Protein AF-A0A956MMJ6-F1 (afdb_monomer)

Foldseek 3Di:
DPPDPDDDDQADVVQLVCCCPVVVDDSVVSCVVSPPSDDDPPDDDPDDDDDDPVPDAWWKAWAAWLPNIDHLVPPDDDFAFAQEQEADALQQQALVSLVLLLLLLVLCVVVVFAFDPSYAYEHEHQDPVSVVSCVVVCSVVSCVVRVYHYDYHDRDLQQLDHPRADDDQDHEYEYCDRDRRQCRRYNYIYMYTGSQQSSLCRRQSGRDHDDPPDDRHHDDDDDPDDD

Structure (mmCIF, N/CA/C/O backbone):
data_AF-A0A956MMJ6-F1
#
_entry.id   AF-A0A956MMJ6-F1
#
loop_
_atom_site.group_PDB
_atom_site.id
_atom_site.type_symbol
_atom_site.label_atom_id
_atom_site.label_alt_id
_atom_site.label_comp_id
_atom_site.label_asym_id
_atom_site.label_entity_id
_atom_site.label_seq_id
_atom_site.pdbx_PDB_ins_code
_atom_site.Cartn_x
_atom_site.Cartn_y
_atom_site.Cartn_z
_atom_site.occupancy
_atom_site.B_iso_or_equiv
_atom_site.auth_seq_id
_atom_site.auth_comp_id
_atom_site.auth_asym_id
_atom_site.auth_atom_id
_atom_site.pdbx_PDB_model_num
ATOM 1 N N . GLU A 1 1 ? 13.485 -0.633 2.509 1.00 83.00 1 GLU A N 1
ATOM 2 C CA . GLU A 1 1 ? 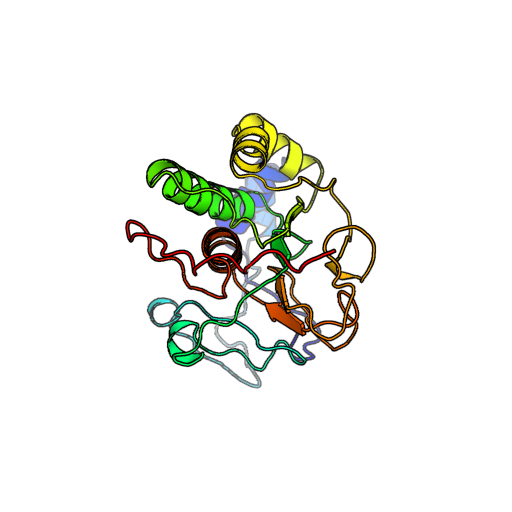13.948 0.083 3.724 1.00 83.00 1 GLU A CA 1
ATOM 3 C C . GLU A 1 1 ? 15.092 -0.641 4.450 1.00 83.00 1 GLU A C 1
ATOM 5 O O . GLU A 1 1 ? 15.234 -0.513 5.653 1.00 83.00 1 GLU A O 1
ATOM 10 N N . VAL A 1 2 ? 15.964 -1.363 3.735 1.00 85.88 2 VAL A N 1
ATOM 11 C CA . VAL A 1 2 ? 17.048 -2.171 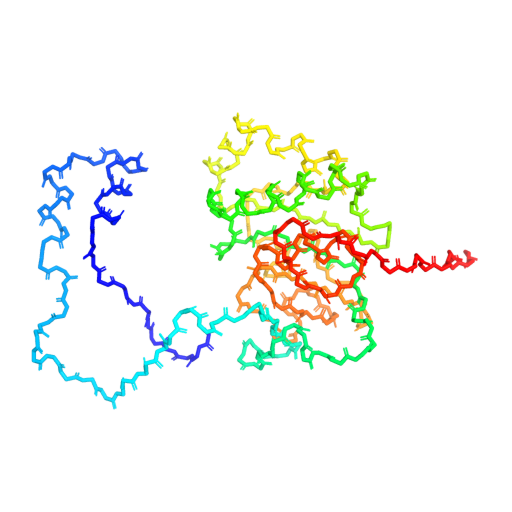4.343 1.00 85.88 2 VAL A CA 1
ATOM 12 C C . VAL A 1 2 ? 18.415 -1.468 4.316 1.00 85.88 2 VAL A C 1
ATOM 14 O O . VAL A 1 2 ? 19.454 -2.114 4.351 1.00 85.88 2 VAL A O 1
ATOM 17 N N . GLY A 1 3 ? 18.428 -0.139 4.163 1.00 88.75 3 GLY A N 1
ATOM 18 C CA . GLY A 1 3 ? 19.663 0.649 4.038 1.00 88.75 3 GLY A CA 1
ATOM 19 C C . GLY A 1 3 ? 20.410 0.497 2.704 1.00 88.75 3 GLY A C 1
ATOM 20 O O . GLY A 1 3 ? 21.538 0.968 2.585 1.00 88.75 3 GLY A O 1
ATOM 21 N N . ALA A 1 4 ? 19.805 -0.145 1.698 1.00 92.38 4 ALA A N 1
ATOM 22 C CA . ALA A 1 4 ? 20.387 -0.260 0.362 1.00 92.38 4 ALA A CA 1
ATOM 23 C C . ALA A 1 4 ? 20.526 1.113 -0.320 1.00 92.38 4 ALA A C 1
ATOM 25 O O . ALA A 1 4 ? 19.667 1.980 -0.154 1.00 92.38 4 ALA A O 1
ATOM 26 N N . PHE A 1 5 ? 21.576 1.281 -1.130 1.00 95.75 5 PHE A N 1
ATOM 27 C CA . PHE A 1 5 ? 21.799 2.507 -1.903 1.00 95.75 5 PHE A CA 1
ATOM 28 C C . PHE A 1 5 ? 20.689 2.746 -2.938 1.00 95.75 5 PHE A C 1
ATOM 30 O O . PHE A 1 5 ? 20.180 3.855 -3.066 1.00 95.75 5 PHE A O 1
ATOM 37 N N . THR A 1 6 ? 20.295 1.695 -3.661 1.00 96.69 6 THR A N 1
ATOM 38 C CA . THR A 1 6 ? 19.170 1.698 -4.602 1.00 96.69 6 THR A CA 1
ATOM 39 C C . THR A 1 6 ? 18.677 0.267 -4.839 1.00 96.69 6 THR A C 1
ATOM 41 O O . THR A 1 6 ? 19.370 -0.691 -4.494 1.00 96.69 6 THR A O 1
ATOM 44 N N . GLY A 1 7 ? 17.488 0.128 -5.424 1.00 94.69 7 GLY A N 1
ATOM 45 C CA . GLY A 1 7 ? 16.970 -1.128 -5.963 1.00 94.69 7 GLY A CA 1
ATOM 46 C C . GLY A 1 7 ? 16.791 -1.005 -7.473 1.00 94.69 7 GLY A C 1
ATOM 47 O O . GLY A 1 7 ? 16.324 0.027 -7.953 1.00 94.69 7 GLY A O 1
ATOM 48 N N . LEU A 1 8 ? 17.168 -2.044 -8.213 1.00 95.50 8 LEU A N 1
ATOM 49 C CA . LEU A 1 8 ? 17.030 -2.115 -9.666 1.00 95.50 8 LEU A CA 1
ATOM 50 C C . LEU A 1 8 ? 16.325 -3.418 -10.034 1.00 95.50 8 LEU A C 1
ATOM 52 O O . LEU A 1 8 ? 16.537 -4.444 -9.390 1.00 95.50 8 LEU A O 1
ATOM 56 N N . VAL A 1 9 ? 15.504 -3.361 -11.076 1.00 96.25 9 VAL A N 1
ATOM 57 C CA . VAL A 1 9 ? 14.861 -4.522 -11.693 1.00 96.25 9 VAL A CA 1
ATOM 58 C C . VAL A 1 9 ? 15.292 -4.530 -13.153 1.00 96.25 9 VAL A C 1
ATOM 60 O O . VAL A 1 9 ? 15.301 -3.475 -13.789 1.00 96.25 9 VAL A O 1
ATOM 63 N N . ALA A 1 10 ? 15.708 -5.692 -13.656 1.00 96.88 10 ALA A N 1
ATOM 64 C CA . ALA A 1 10 ? 16.110 -5.840 -15.049 1.00 96.88 10 ALA A CA 1
ATOM 65 C C . ALA A 1 10 ? 14.933 -5.516 -15.978 1.00 96.88 10 ALA A C 1
ATOM 67 O O . ALA A 1 10 ? 13.794 -5.879 -15.681 1.00 96.88 10 ALA A O 1
ATOM 68 N N . ALA A 1 11 ? 15.208 -4.836 -17.092 1.00 96.94 11 ALA A N 1
ATOM 69 C CA . ALA A 1 11 ? 14.154 -4.490 -18.035 1.00 96.94 11 ALA A CA 1
ATOM 70 C C . ALA A 1 11 ? 13.643 -5.739 -18.765 1.00 96.94 11 ALA A C 1
ATOM 72 O O . ALA A 1 11 ? 14.408 -6.648 -19.099 1.00 96.94 11 ALA A O 1
ATOM 73 N N . ASP A 1 12 ? 12.349 -5.747 -19.047 1.00 96.12 12 ASP A N 1
ATOM 74 C CA . ASP A 1 12 ? 11.623 -6.824 -19.713 1.00 96.12 12 ASP A CA 1
ATOM 75 C C . ASP A 1 12 ? 10.510 -6.257 -20.616 1.00 96.12 12 ASP A C 1
ATOM 77 O O . ASP A 1 12 ? 10.384 -5.041 -20.792 1.00 96.12 12 ASP A O 1
ATOM 81 N N . GLU A 1 13 ? 9.670 -7.122 -21.192 1.00 96.62 13 GLU A N 1
ATOM 82 C CA . GLU A 1 13 ? 8.565 -6.662 -22.046 1.00 96.62 13 GLU A CA 1
ATOM 83 C C . GLU A 1 13 ? 7.543 -5.820 -21.262 1.00 96.62 13 GLU A C 1
ATOM 85 O O . GLU A 1 13 ? 6.979 -4.886 -21.822 1.00 96.62 13 GLU A O 1
ATOM 90 N N . ARG A 1 14 ? 7.353 -6.049 -19.952 1.00 96.19 14 ARG A N 1
ATOM 91 C CA . ARG A 1 14 ? 6.480 -5.192 -19.124 1.00 96.19 14 ARG A CA 1
ATOM 92 C C . ARG A 1 14 ? 7.016 -3.773 -19.024 1.00 96.19 14 ARG A C 1
ATOM 94 O O . ARG A 1 14 ? 6.248 -2.813 -19.061 1.00 96.19 14 ARG A O 1
ATOM 101 N N . THR A 1 15 ? 8.335 -3.631 -18.950 1.00 97.12 15 THR A N 1
ATOM 102 C CA . THR A 1 15 ? 9.002 -2.328 -19.001 1.00 97.12 15 THR A CA 1
ATOM 103 C C . THR A 1 15 ? 8.722 -1.621 -20.331 1.00 97.12 15 THR A C 1
ATOM 105 O O . THR A 1 15 ? 8.381 -0.437 -20.340 1.00 97.12 15 THR A O 1
ATOM 108 N N . VAL A 1 16 ? 8.800 -2.343 -21.454 1.00 97.81 16 VAL A N 1
ATOM 109 C CA . VAL A 1 16 ? 8.468 -1.818 -22.792 1.00 97.81 16 VAL A CA 1
ATOM 110 C C . VAL A 1 16 ? 6.995 -1.410 -22.873 1.00 97.81 16 VAL A C 1
ATOM 112 O O . VAL A 1 16 ? 6.699 -0.283 -23.270 1.00 97.81 16 VAL A O 1
ATOM 115 N N . GLU A 1 17 ? 6.075 -2.281 -22.451 1.00 97.62 17 GLU A N 1
ATOM 116 C CA . GLU A 1 17 ? 4.632 -2.017 -22.419 1.00 97.62 17 GLU A CA 1
ATOM 117 C C . GLU A 1 17 ? 4.310 -0.752 -21.618 1.00 97.62 17 GLU A C 1
ATOM 119 O O . GLU A 1 17 ? 3.540 0.089 -22.081 1.00 97.62 17 GLU A O 1
ATOM 124 N N . PHE A 1 18 ? 4.932 -0.577 -20.448 1.00 96.50 18 PHE A N 1
ATOM 125 C CA . PHE A 1 18 ? 4.773 0.627 -19.638 1.00 96.50 18 PHE A CA 1
ATOM 126 C C . PHE A 1 18 ? 5.252 1.878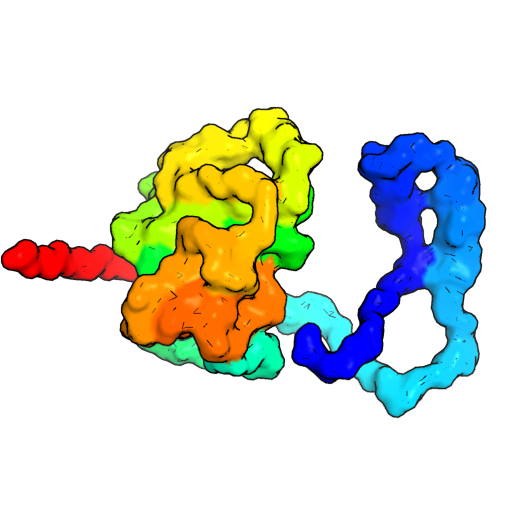 -20.388 1.00 96.50 18 PHE A C 1
ATOM 128 O O . PHE A 1 18 ? 4.528 2.868 -20.477 1.00 96.50 18 PHE A O 1
ATOM 135 N N . LEU A 1 19 ? 6.450 1.853 -20.980 1.00 97.56 19 LEU A N 1
ATOM 136 C CA . LEU A 1 19 ? 6.975 3.002 -21.728 1.00 97.56 19 LEU A CA 1
ATOM 137 C C . LEU A 1 19 ? 6.081 3.381 -22.919 1.00 97.56 19 LEU A C 1
ATOM 139 O O . LEU A 1 19 ? 5.891 4.567 -23.195 1.00 97.56 19 LEU A O 1
ATOM 143 N N . VAL A 1 20 ? 5.501 2.402 -23.607 1.00 98.06 20 VAL A N 1
ATOM 144 C CA . VAL A 1 20 ? 4.598 2.653 -24.736 1.00 98.06 20 VAL A CA 1
ATOM 145 C C . VAL A 1 20 ? 3.252 3.187 -24.251 1.00 98.06 20 VAL A C 1
ATOM 147 O O . VAL A 1 20 ? 2.840 4.277 -24.647 1.00 98.06 20 VAL A O 1
ATOM 150 N N . ASN A 1 21 ? 2.581 2.452 -23.367 1.00 95.88 21 ASN A N 1
ATOM 151 C CA . ASN A 1 21 ? 1.190 2.722 -23.001 1.00 95.88 21 ASN A CA 1
ATOM 152 C C . ASN A 1 21 ? 1.052 3.920 -22.056 1.00 95.88 21 ASN A C 1
ATOM 154 O O . ASN A 1 21 ? 0.116 4.705 -22.182 1.00 95.88 21 ASN A O 1
ATOM 158 N N . GLU A 1 22 ? 1.996 4.076 -21.129 1.00 93.81 22 GLU A N 1
ATOM 159 C CA . GLU A 1 22 ? 1.914 5.059 -20.044 1.00 93.81 22 GLU A CA 1
ATOM 160 C C . GLU A 1 22 ? 2.758 6.303 -20.337 1.00 93.81 22 GLU A C 1
ATOM 162 O O . GLU A 1 22 ? 2.469 7.394 -19.843 1.00 93.81 22 GLU A O 1
ATOM 167 N N . ARG A 1 23 ? 3.817 6.167 -21.149 1.00 94.38 23 ARG A N 1
ATOM 168 C CA . ARG A 1 23 ? 4.713 7.283 -21.511 1.00 94.38 23 ARG A CA 1
ATOM 169 C C . ARG A 1 23 ? 4.612 7.707 -22.975 1.00 94.38 23 ARG A C 1
ATOM 171 O O . ARG A 1 23 ? 5.253 8.691 -23.342 1.00 94.38 23 ARG A O 1
ATOM 178 N N . GLY A 1 24 ? 3.812 7.017 -23.792 1.00 96.50 24 GLY A N 1
ATOM 179 C CA . GLY A 1 24 ? 3.606 7.343 -25.206 1.00 96.50 24 GLY A CA 1
ATOM 180 C C . GLY A 1 24 ? 4.853 7.148 -26.069 1.00 96.50 24 GLY A C 1
ATOM 181 O O . GLY A 1 24 ? 5.000 7.814 -27.094 1.00 96.50 24 GLY A O 1
ATOM 182 N N . MET A 1 25 ? 5.791 6.302 -25.635 1.00 97.94 25 MET A N 1
ATOM 183 C CA . MET A 1 25 ? 7.010 6.025 -26.386 1.00 97.94 25 MET A CA 1
ATOM 184 C C . MET A 1 25 ? 6.696 5.159 -27.611 1.00 97.94 25 MET A C 1
ATOM 186 O O . MET A 1 25 ? 5.855 4.267 -27.558 1.00 97.94 25 MET A O 1
ATOM 190 N N . ASP A 1 26 ? 7.400 5.402 -28.715 1.00 98.19 26 ASP A N 1
ATOM 191 C CA . ASP A 1 26 ? 7.384 4.492 -29.860 1.00 98.19 26 ASP A CA 1
ATOM 192 C C . ASP A 1 26 ? 7.891 3.098 -29.451 1.00 98.19 26 ASP A C 1
ATOM 194 O O . ASP A 1 26 ? 8.876 2.983 -28.716 1.00 98.19 26 ASP A O 1
ATOM 198 N N . ALA A 1 27 ? 7.222 2.046 -29.924 1.00 97.50 27 ALA A N 1
ATOM 199 C CA . ALA A 1 27 ? 7.475 0.682 -29.469 1.00 97.50 27 ALA A CA 1
ATOM 200 C C . ALA A 1 27 ? 8.885 0.189 -29.817 1.00 97.50 27 ALA A C 1
ATOM 202 O O . ALA A 1 27 ? 9.537 -0.441 -28.983 1.00 97.50 27 ALA A O 1
ATOM 203 N N . ASP A 1 28 ? 9.388 0.510 -31.009 1.00 97.88 28 ASP A N 1
ATOM 204 C CA . ASP A 1 28 ? 10.725 0.083 -31.426 1.00 97.88 28 ASP A CA 1
ATOM 205 C C . ASP A 1 28 ? 11.803 0.827 -30.634 1.00 97.88 28 ASP A C 1
ATOM 207 O O . ASP A 1 28 ? 12.786 0.223 -30.201 1.00 97.88 28 ASP A O 1
ATOM 211 N N . LYS A 1 29 ? 11.584 2.116 -30.341 1.00 97.88 29 LYS A N 1
ATOM 212 C CA . LYS A 1 29 ? 12.459 2.879 -29.435 1.00 97.88 29 LYS A CA 1
ATOM 213 C C . LYS A 1 29 ? 12.449 2.336 -28.008 1.00 97.88 29 LYS A C 1
ATOM 215 O O . LYS A 1 29 ? 13.513 2.237 -27.404 1.00 97.88 29 LYS A O 1
ATOM 220 N N . ALA A 1 30 ? 11.282 1.984 -27.472 1.00 97.88 30 ALA A N 1
ATOM 221 C CA . ALA A 1 30 ? 11.164 1.421 -26.129 1.00 97.88 30 ALA A CA 1
ATOM 222 C C . ALA A 1 30 ? 11.901 0.076 -26.017 1.00 97.88 30 ALA A C 1
ATOM 224 O O . ALA A 1 30 ? 12.664 -0.127 -25.072 1.00 97.88 30 ALA A O 1
ATOM 225 N N . ARG A 1 31 ? 11.755 -0.805 -27.017 1.00 97.69 31 ARG A N 1
ATOM 226 C CA . ARG A 1 31 ? 12.501 -2.074 -27.081 1.00 97.69 31 ARG A CA 1
ATOM 227 C C . ARG A 1 31 ? 13.999 -1.861 -27.210 1.00 97.69 31 ARG A C 1
ATOM 229 O O . ARG A 1 31 ? 14.760 -2.511 -26.503 1.00 97.69 31 ARG A O 1
ATOM 236 N N . ALA A 1 32 ? 14.424 -0.941 -28.074 1.00 97.50 32 ALA A N 1
ATOM 237 C CA . ALA A 1 32 ? 15.837 -0.618 -28.230 1.00 97.50 32 ALA A CA 1
ATOM 238 C C . ALA A 1 32 ? 16.451 -0.075 -26.930 1.00 97.50 32 ALA A C 1
ATOM 240 O O . ALA A 1 32 ? 17.598 -0.386 -26.631 1.00 97.50 32 ALA A O 1
ATOM 241 N N . LEU A 1 33 ? 15.691 0.700 -26.147 1.00 96.19 33 LEU A N 1
ATOM 242 C CA . LEU A 1 33 ? 16.130 1.187 -24.840 1.00 96.19 33 LEU A CA 1
ATOM 243 C C . LEU A 1 33 ? 16.246 0.054 -23.811 1.00 96.19 33 LEU A C 1
ATOM 245 O O . LEU A 1 33 ? 17.220 0.018 -23.073 1.00 96.19 33 LEU A O 1
ATOM 249 N N . ALA A 1 34 ? 15.274 -0.859 -23.753 1.00 96.19 34 ALA A N 1
ATOM 250 C CA . ALA A 1 34 ? 15.278 -1.972 -22.800 1.00 96.19 34 ALA A CA 1
ATOM 251 C C . ALA A 1 34 ? 16.293 -3.081 -23.148 1.00 96.19 34 ALA A C 1
ATOM 253 O O . ALA A 1 34 ? 16.687 -3.867 -22.281 1.00 96.19 34 ALA A O 1
ATOM 254 N N . ALA A 1 35 ? 16.709 -3.171 -24.413 1.00 95.44 35 ALA A N 1
ATOM 255 C CA . ALA A 1 35 ? 17.630 -4.196 -24.887 1.00 95.44 35 ALA A CA 1
ATOM 256 C C . ALA A 1 35 ? 18.988 -4.117 -24.170 1.00 95.44 35 ALA A C 1
ATOM 258 O O . ALA A 1 35 ? 19.636 -3.072 -24.145 1.00 95.44 35 ALA A O 1
ATOM 259 N N . GLY A 1 36 ? 19.431 -5.242 -23.603 1.00 93.06 36 GLY A N 1
ATOM 260 C CA . GLY A 1 36 ? 20.706 -5.336 -22.889 1.00 93.06 36 GLY A CA 1
ATOM 261 C C . GLY A 1 36 ? 20.698 -4.727 -21.483 1.00 93.06 36 GLY A C 1
ATOM 262 O O . GLY A 1 36 ? 21.739 -4.705 -20.838 1.00 93.06 36 GLY A O 1
ATOM 263 N N . MET A 1 37 ? 19.554 -4.255 -20.971 1.00 96.00 37 MET A N 1
ATOM 264 C CA . MET A 1 37 ? 19.413 -3.796 -19.580 1.00 96.00 37 MET A CA 1
ATOM 265 C C . MET A 1 37 ? 19.186 -4.966 -18.604 1.00 96.00 37 MET A C 1
ATOM 267 O O . MET A 1 37 ? 18.284 -4.941 -17.761 1.00 96.00 37 MET A O 1
ATOM 271 N N . GLN A 1 38 ? 20.001 -6.010 -18.737 1.00 95.25 38 GLN A N 1
ATOM 272 C CA . GLN A 1 38 ? 20.047 -7.180 -17.865 1.00 95.25 38 GLN A CA 1
ATOM 273 C C . GLN A 1 38 ? 21.469 -7.331 -17.314 1.00 95.25 38 GLN A C 1
ATOM 275 O O . GLN A 1 38 ? 22.421 -6.798 -17.879 1.00 95.25 38 GLN A O 1
ATOM 280 N N . SER A 1 39 ? 21.619 -8.036 -16.195 1.00 95.56 39 SER A N 1
ATOM 281 C CA . SER A 1 39 ? 22.951 -8.418 -15.722 1.00 95.56 39 SER A CA 1
ATOM 282 C C . SER A 1 39 ? 23.595 -9.415 -16.688 1.00 95.56 39 SER A C 1
ATOM 284 O O . SER A 1 39 ? 22.896 -10.260 -17.253 1.00 95.56 39 SER A O 1
ATOM 286 N N . ASP A 1 40 ? 24.917 -9.336 -16.843 1.00 96.62 40 ASP A N 1
ATOM 287 C CA . ASP A 1 40 ? 25.677 -10.341 -17.585 1.00 96.62 40 ASP A CA 1
ATOM 288 C C . ASP A 1 40 ? 25.529 -11.728 -16.921 1.00 96.62 40 ASP A C 1
ATOM 290 O O . ASP A 1 40 ? 25.406 -11.804 -15.692 1.00 96.62 40 ASP A O 1
ATOM 294 N N . PRO A 1 41 ? 25.541 -12.839 -17.685 1.00 95.31 41 PRO A N 1
ATOM 295 C CA . PRO A 1 41 ? 25.366 -14.184 -17.126 1.00 95.31 41 PRO A CA 1
ATOM 296 C C . PRO A 1 41 ? 26.402 -14.590 -16.065 1.00 95.31 41 PRO A C 1
ATOM 298 O O . PRO A 1 41 ? 26.125 -15.474 -15.258 1.00 95.31 41 PRO A O 1
ATOM 301 N N . ASP A 1 42 ? 27.586 -13.977 -16.078 1.00 96.31 42 ASP A N 1
ATOM 302 C CA . ASP A 1 42 ? 28.697 -14.198 -15.149 1.00 96.31 42 ASP A CA 1
ATOM 303 C C . ASP A 1 42 ? 28.855 -13.072 -14.110 1.00 96.31 42 ASP A C 1
ATOM 305 O O . ASP A 1 42 ? 29.870 -13.006 -13.417 1.00 96.31 42 ASP A O 1
ATOM 309 N N . ALA A 1 43 ? 27.851 -12.198 -13.965 1.00 97.31 43 ALA A N 1
ATOM 310 C CA . ALA A 1 43 ? 27.864 -11.144 -12.958 1.00 97.31 43 ALA A CA 1
ATOM 311 C C . ALA A 1 43 ? 27.979 -11.719 -11.533 1.00 97.31 43 ALA A C 1
ATOM 313 O O . ALA A 1 43 ? 27.197 -12.572 -11.107 1.00 97.31 43 ALA A O 1
ATOM 314 N N . GLU A 1 44 ? 28.941 -11.206 -10.765 1.00 97.69 44 GLU A N 1
ATOM 315 C CA . GLU A 1 44 ? 29.160 -11.611 -9.378 1.00 97.69 44 GLU A CA 1
ATOM 316 C C . GLU A 1 44 ? 28.324 -10.764 -8.407 1.00 97.69 44 GLU A C 1
ATOM 318 O O . GLU A 1 44 ? 28.312 -9.531 -8.462 1.00 97.69 44 GLU A O 1
ATOM 323 N N . TYR A 1 45 ? 27.669 -11.428 -7.453 1.00 97.19 45 TYR A N 1
ATOM 324 C CA . TYR A 1 45 ? 26.899 -10.779 -6.392 1.00 97.19 45 TYR A CA 1
ATOM 325 C C . TYR A 1 45 ? 27.523 -11.077 -5.032 1.00 97.19 45 TYR A C 1
ATOM 327 O O . TYR A 1 45 ? 27.745 -12.233 -4.678 1.00 97.19 45 TYR A O 1
ATOM 335 N N . VAL A 1 46 ? 27.722 -10.038 -4.214 1.00 97.62 46 VAL A N 1
ATOM 336 C CA . VAL A 1 46 ? 28.219 -10.190 -2.829 1.00 97.62 46 VAL A CA 1
ATOM 337 C C . VAL A 1 46 ? 27.293 -11.082 -1.993 1.00 97.62 46 VAL A C 1
ATOM 339 O O . VAL A 1 46 ? 27.740 -11.776 -1.081 1.00 97.62 46 VAL A O 1
ATOM 342 N N . LYS A 1 47 ? 25.989 -11.059 -2.291 1.00 96.88 47 LYS A N 1
ATOM 343 C CA . LYS A 1 47 ? 24.984 -11.913 -1.664 1.00 96.88 47 LYS A CA 1
ATOM 344 C C . LYS A 1 47 ? 23.839 -12.172 -2.637 1.00 96.88 47 LYS A C 1
ATOM 346 O O . LYS A 1 47 ? 23.293 -11.224 -3.196 1.00 96.88 47 LYS A O 1
ATOM 351 N N . VAL A 1 48 ? 23.443 -13.435 -2.763 1.00 96.62 48 VAL A N 1
ATOM 352 C CA . VAL A 1 48 ? 22.224 -13.857 -3.465 1.00 96.62 48 VAL A CA 1
ATOM 353 C C . VAL A 1 48 ? 21.184 -14.252 -2.419 1.00 96.62 48 VAL A C 1
ATOM 355 O O . VAL A 1 48 ? 21.503 -14.943 -1.450 1.00 96.62 48 VAL A O 1
ATOM 358 N N . ILE A 1 49 ? 19.957 -13.761 -2.579 1.00 96.31 49 ILE A N 1
ATOM 359 C CA . ILE A 1 49 ? 18.806 -14.122 -1.746 1.00 96.31 49 ILE A CA 1
ATOM 360 C C . ILE A 1 49 ? 17.750 -14.683 -2.689 1.00 96.31 49 ILE A C 1
ATOM 362 O O . ILE A 1 49 ? 17.235 -13.956 -3.536 1.00 96.31 49 ILE A O 1
ATOM 366 N N . GLU A 1 50 ? 17.443 -15.966 -2.543 1.00 96.94 50 GLU A N 1
ATOM 367 C CA . GLU A 1 50 ? 16.414 -16.642 -3.329 1.00 96.94 50 GLU A CA 1
ATOM 368 C C . GLU A 1 50 ? 15.095 -16.634 -2.555 1.00 96.94 50 GLU A C 1
ATOM 370 O O . GLU A 1 50 ? 15.054 -16.982 -1.374 1.00 96.94 50 GLU A O 1
ATOM 375 N N . ILE A 1 51 ? 14.022 -16.198 -3.214 1.00 95.88 51 ILE A N 1
ATOM 376 C CA . ILE A 1 51 ? 12.682 -16.101 -2.631 1.00 95.88 51 ILE A CA 1
ATOM 377 C C . ILE A 1 51 ? 11.714 -16.806 -3.576 1.00 95.88 51 ILE A C 1
ATOM 379 O O . ILE A 1 51 ? 11.554 -16.390 -4.723 1.00 95.88 51 ILE A O 1
ATOM 383 N N . ASP A 1 52 ? 11.045 -17.848 -3.086 1.00 96.88 52 ASP A N 1
ATOM 384 C CA . ASP A 1 52 ? 9.922 -18.457 -3.795 1.00 96.88 52 ASP A CA 1
ATOM 385 C C . ASP A 1 52 ? 8.667 -17.600 -3.598 1.00 96.88 52 ASP A C 1
ATOM 387 O O . ASP A 1 52 ? 8.058 -17.596 -2.524 1.00 96.88 52 ASP A O 1
ATOM 391 N N . ALA A 1 53 ? 8.268 -16.884 -4.649 1.00 95.25 53 ALA A N 1
ATOM 392 C CA . ALA A 1 53 ? 7.094 -16.019 -4.636 1.00 95.25 53 ALA A CA 1
ATOM 393 C C . ALA A 1 53 ? 5.790 -16.772 -4.320 1.00 95.25 53 ALA A C 1
ATOM 395 O O . ALA A 1 53 ? 4.887 -16.179 -3.736 1.00 95.25 53 ALA A O 1
ATOM 396 N N . ALA A 1 54 ? 5.686 -18.064 -4.660 1.00 96.25 54 ALA A N 1
ATOM 397 C CA . ALA A 1 54 ? 4.492 -18.859 -4.373 1.00 96.25 54 ALA A CA 1
ATOM 398 C C . ALA A 1 54 ? 4.331 -19.163 -2.874 1.00 96.25 54 ALA A C 1
ATOM 400 O O . ALA A 1 54 ? 3.224 -19.443 -2.418 1.00 96.25 54 ALA A O 1
ATOM 401 N N . SER A 1 55 ? 5.422 -19.086 -2.108 1.00 94.69 55 SER A N 1
ATOM 402 C CA . SER A 1 55 ? 5.412 -19.287 -0.656 1.00 94.69 55 SER A CA 1
ATOM 403 C C . SER A 1 55 ? 5.053 -18.023 0.137 1.00 94.69 55 SER A C 1
ATOM 405 O O . SER A 1 55 ? 4.783 -18.104 1.337 1.00 94.69 55 SER A O 1
ATOM 407 N N . VAL A 1 56 ? 5.044 -16.849 -0.511 1.00 93.62 56 VAL A N 1
ATOM 408 C CA . VAL A 1 56 ? 4.800 -15.567 0.158 1.00 93.62 56 VAL A CA 1
ATOM 409 C C . VAL A 1 56 ? 3.321 -15.440 0.514 1.00 93.62 56 VAL A C 1
ATOM 411 O O . VAL A 1 56 ? 2.462 -15.275 -0.352 1.00 93.62 56 VAL A O 1
ATOM 414 N N . ARG A 1 57 ? 3.033 -15.485 1.815 1.00 95.31 57 ARG A N 1
ATOM 415 C CA . ARG A 1 57 ? 1.702 -15.238 2.386 1.00 95.31 57 ARG A CA 1
ATOM 416 C C . ARG A 1 57 ? 1.515 -13.753 2.728 1.00 95.31 57 ARG A C 1
ATOM 418 O O . ARG A 1 57 ? 2.505 -13.023 2.804 1.00 95.31 57 ARG A O 1
ATOM 425 N N . PRO A 1 58 ? 0.278 -13.280 2.959 1.00 96.19 58 PRO A N 1
ATOM 426 C CA . PRO A 1 58 ? 0.033 -11.923 3.436 1.00 96.19 58 PRO A CA 1
ATOM 427 C C . PRO A 1 58 ? 0.808 -11.618 4.724 1.00 96.19 58 PRO A C 1
ATOM 429 O O . PRO A 1 58 ? 0.781 -12.386 5.686 1.00 96.19 58 PRO A O 1
ATOM 432 N N . MET A 1 59 ? 1.496 -10.477 4.743 1.00 96.94 59 MET A N 1
ATOM 433 C CA . MET A 1 59 ? 2.311 -10.029 5.873 1.00 96.94 59 MET A CA 1
ATOM 434 C C . MET A 1 59 ? 1.877 -8.651 6.363 1.00 96.94 59 MET A C 1
ATOM 436 O O . MET A 1 59 ? 1.361 -7.838 5.588 1.00 96.94 59 MET A O 1
ATOM 440 N N . ALA A 1 60 ? 2.158 -8.381 7.635 1.00 97.56 60 ALA A N 1
ATOM 441 C CA . ALA A 1 60 ? 2.106 -7.049 8.212 1.00 97.56 60 ALA A CA 1
ATOM 442 C C . ALA A 1 60 ? 3.419 -6.720 8.937 1.00 97.56 60 ALA A C 1
ATOM 444 O O . ALA A 1 60 ? 3.909 -7.521 9.734 1.00 97.56 60 ALA A O 1
ATOM 445 N N . ALA A 1 61 ? 3.982 -5.534 8.687 1.00 97.38 61 ALA A N 1
ATOM 446 C CA . ALA A 1 61 ? 5.068 -5.009 9.518 1.00 97.38 61 ALA A CA 1
ATOM 447 C C . ALA A 1 61 ? 4.479 -4.401 10.793 1.00 97.38 61 ALA A C 1
ATOM 449 O O . ALA A 1 61 ? 3.561 -3.579 10.720 1.00 97.38 61 ALA A O 1
ATOM 450 N N . LEU A 1 62 ? 5.004 -4.811 11.945 1.00 96.75 62 LEU A N 1
ATOM 451 C CA . LEU A 1 62 ? 4.605 -4.316 13.257 1.00 96.75 62 LEU A CA 1
ATOM 452 C C . LEU A 1 62 ? 5.162 -2.900 13.500 1.00 96.75 62 LEU A C 1
ATOM 454 O O . LEU A 1 62 ? 6.170 -2.517 12.901 1.00 96.75 62 LEU A O 1
ATOM 458 N N . PRO A 1 63 ? 4.571 -2.113 14.415 1.00 96.56 63 PRO A N 1
ATOM 459 C CA . PRO A 1 63 ? 5.028 -0.759 14.713 1.00 96.56 63 PRO A CA 1
ATOM 460 C C . PRO A 1 63 ? 6.521 -0.664 15.047 1.00 96.56 63 PRO A C 1
ATOM 462 O O . PRO A 1 63 ? 7.070 -1.497 15.768 1.00 96.56 63 PRO A O 1
ATOM 465 N N . GLY A 1 64 ? 7.162 0.400 14.560 1.00 94.19 64 GLY A N 1
ATOM 466 C CA . GLY A 1 64 ? 8.514 0.799 14.952 1.00 94.19 64 GLY A CA 1
ATOM 467 C C . GLY A 1 64 ? 9.613 0.482 13.939 1.00 94.19 64 GLY A C 1
ATOM 468 O O . GLY A 1 64 ? 10.556 1.268 13.839 1.00 94.19 64 GLY A O 1
ATOM 469 N N . ASP A 1 65 ? 9.491 -0.598 13.165 1.00 93.88 65 ASP A N 1
ATOM 470 C CA . ASP A 1 65 ? 10.504 -1.008 12.183 1.00 93.88 65 ASP A CA 1
ATOM 471 C C . ASP A 1 65 ? 9.852 -1.701 10.971 1.00 93.88 65 ASP A C 1
ATOM 473 O O . ASP A 1 65 ? 9.201 -2.722 11.149 1.00 93.88 65 ASP A O 1
ATOM 477 N N . PRO A 1 66 ? 10.038 -1.229 9.725 1.00 93.62 66 PRO A N 1
ATOM 478 C CA . PRO A 1 66 ? 9.469 -1.892 8.549 1.00 93.62 66 PRO A CA 1
ATOM 479 C C . PRO A 1 66 ? 10.042 -3.300 8.284 1.00 93.62 66 PRO A C 1
ATOM 481 O O . PRO A 1 66 ? 9.490 -4.035 7.469 1.00 93.62 66 PRO A O 1
ATOM 484 N N . GLY A 1 67 ? 11.155 -3.674 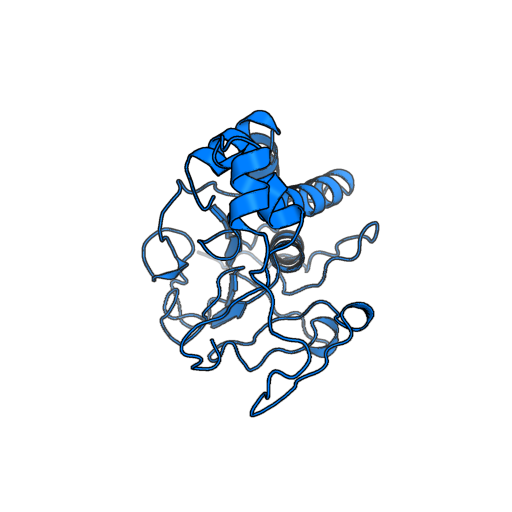8.923 1.00 93.25 67 GLY A N 1
ATOM 485 C CA . GLY A 1 67 ? 11.806 -4.978 8.794 1.00 93.25 67 GLY A CA 1
ATOM 486 C C . GLY A 1 67 ? 11.270 -6.072 9.724 1.00 93.25 67 GLY A C 1
ATOM 487 O O . GLY A 1 67 ? 11.671 -7.223 9.575 1.00 93.25 67 GLY A O 1
ATOM 488 N N . ASN A 1 68 ? 10.369 -5.759 10.659 1.00 93.62 68 ASN A N 1
ATOM 489 C CA . ASN A 1 68 ? 9.841 -6.713 11.649 1.00 93.62 68 ASN A CA 1
ATOM 490 C C . ASN A 1 68 ? 8.565 -7.454 11.181 1.00 93.62 68 ASN A C 1
ATOM 492 O O . ASN A 1 68 ? 7.696 -7.779 11.991 1.00 93.62 68 ASN A O 1
ATOM 496 N N . GLY A 1 69 ? 8.435 -7.678 9.870 1.00 93.62 69 GLY A N 1
ATOM 497 C CA . GLY A 1 69 ? 7.254 -8.281 9.255 1.00 93.62 69 GLY A CA 1
ATOM 498 C C . GLY A 1 69 ? 6.931 -9.677 9.784 1.00 93.62 69 GLY A C 1
ATOM 499 O O . GLY A 1 69 ? 7.807 -10.538 9.830 1.00 93.62 69 GLY A O 1
ATOM 500 N N . LEU A 1 70 ? 5.659 -9.901 10.108 1.00 96.38 70 LEU A N 1
ATOM 501 C CA . LEU A 1 70 ? 5.090 -11.211 10.424 1.00 96.38 70 LEU A CA 1
ATOM 502 C C . LEU A 1 70 ? 4.003 -11.565 9.413 1.00 96.38 70 LEU A C 1
ATOM 504 O O . LEU A 1 70 ? 3.407 -10.676 8.796 1.00 96.38 70 LEU A O 1
ATOM 508 N N . TYR A 1 71 ? 3.725 -12.856 9.252 1.00 97.12 71 TYR A N 1
ATOM 509 C CA . TYR A 1 71 ? 2.538 -13.280 8.521 1.00 97.12 71 TYR A CA 1
ATOM 510 C C . TYR A 1 71 ? 1.283 -12.894 9.301 1.00 97.12 71 TYR A C 1
ATOM 512 O O . TYR A 1 71 ? 1.273 -12.906 10.532 1.00 97.12 71 TYR A O 1
ATOM 520 N N . VAL A 1 72 ? 0.231 -12.491 8.590 1.00 96.31 72 VAL A N 1
ATOM 521 C CA . VAL A 1 72 ? -0.972 -11.958 9.245 1.00 96.31 72 VAL A CA 1
ATOM 522 C C . VAL A 1 72 ? -1.658 -13.019 10.113 1.00 96.31 72 VAL A C 1
ATOM 524 O O . VAL A 1 72 ? -2.150 -12.699 11.193 1.00 96.31 72 VAL A O 1
ATOM 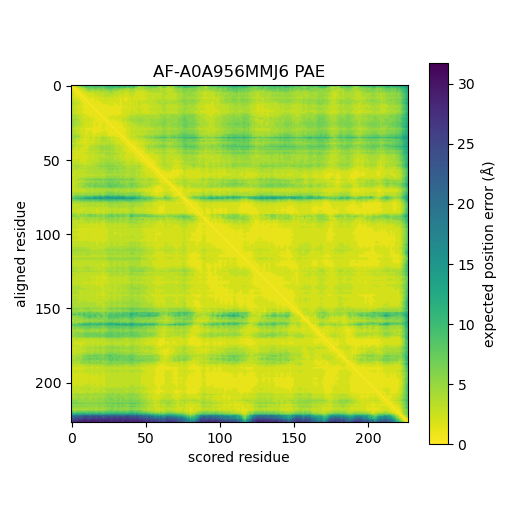527 N N . ASP A 1 73 ? -1.614 -14.282 9.696 1.00 93.44 73 ASP A N 1
ATOM 528 C CA . ASP A 1 73 ? -2.124 -15.432 10.451 1.00 93.44 73 ASP A CA 1
ATOM 529 C C . ASP A 1 73 ? -1.252 -15.833 11.663 1.00 93.44 73 ASP A C 1
ATOM 531 O O . ASP A 1 73 ? -1.642 -16.695 12.451 1.00 93.44 73 ASP A O 1
ATOM 535 N N . GLU A 1 74 ? -0.109 -15.172 11.871 1.00 94.94 74 GLU A N 1
ATOM 536 C CA . GLU A 1 74 ? 0.803 -15.376 13.006 1.00 94.94 74 GLU A CA 1
ATOM 537 C C . GLU A 1 74 ? 0.752 -14.235 14.039 1.00 94.94 74 GLU A C 1
ATOM 539 O O . GLU A 1 74 ? 1.443 -14.292 15.057 1.00 94.94 74 GLU A O 1
ATOM 544 N N . LEU A 1 75 ? -0.086 -13.209 13.833 1.00 91.56 75 LEU A N 1
ATOM 545 C CA . LEU A 1 75 ? -0.192 -12.032 14.716 1.00 91.56 75 LEU A CA 1
ATOM 546 C C . LEU A 1 75 ? -0.823 -12.318 16.096 1.00 91.56 75 LEU A C 1
ATOM 548 O O . LEU A 1 75 ? -0.890 -11.426 16.943 1.00 91.56 75 LEU A O 1
ATOM 552 N N . GLY A 1 76 ? -1.233 -13.561 16.351 1.00 87.38 76 GLY A N 1
ATOM 553 C CA . GLY A 1 76 ? -1.859 -14.008 17.594 1.00 87.38 76 GLY A CA 1
ATOM 554 C C . GLY A 1 76 ? -3.381 -14.134 17.491 1.00 87.38 76 GLY A C 1
ATOM 555 O O . GLY A 1 76 ? -3.987 -13.829 16.469 1.00 87.38 76 GLY A O 1
ATOM 556 N N . SER A 1 77 ? -4.008 -14.632 18.560 1.00 85.56 77 SER A N 1
ATOM 557 C CA . SER A 1 77 ? -5.456 -14.893 18.596 1.00 85.56 77 SER A CA 1
ATOM 558 C C . SER A 1 77 ? -6.306 -13.658 18.897 1.00 85.56 77 SER A C 1
ATOM 560 O O . SER A 1 77 ? -7.494 -13.646 18.583 1.00 85.56 77 SER A O 1
ATOM 562 N N . GLU A 1 78 ? -5.721 -12.641 19.532 1.00 93.12 78 GLU A N 1
ATOM 563 C CA . GLU A 1 78 ? -6.423 -11.406 19.881 1.00 93.12 78 GLU A CA 1
ATOM 564 C C . GLU A 1 78 ? -6.429 -10.440 18.687 1.00 93.12 78 GLU A C 1
ATOM 566 O O . GLU A 1 78 ? -5.356 -10.097 18.183 1.00 93.12 78 GLU A O 1
ATOM 571 N N . PRO A 1 79 ? -7.602 -9.960 18.231 1.00 94.75 79 PRO A N 1
ATOM 572 C CA . PRO A 1 79 ? -7.667 -9.045 17.100 1.00 94.75 79 PRO A CA 1
ATOM 573 C C . PRO A 1 79 ? -6.924 -7.734 17.374 1.00 94.75 79 PRO A C 1
ATOM 575 O O . PRO A 1 79 ? -7.264 -6.985 18.295 1.00 94.75 79 PRO A O 1
ATOM 578 N N . ILE A 1 80 ? -5.968 -7.397 16.508 1.00 97.50 80 ILE A N 1
ATOM 579 C CA . ILE A 1 80 ? -5.310 -6.087 16.511 1.00 97.50 80 ILE A CA 1
ATOM 580 C C . ILE A 1 80 ? -6.281 -5.076 15.904 1.00 97.50 80 ILE A C 1
ATOM 582 O O . ILE A 1 80 ? -6.301 -4.864 14.691 1.00 97.50 80 ILE A O 1
ATOM 586 N N . ARG A 1 81 ? -7.135 -4.489 16.744 1.00 98.06 81 ARG A N 1
ATOM 587 C CA . ARG A 1 81 ? -8.114 -3.483 16.315 1.00 98.06 81 ARG A CA 1
ATOM 588 C C . ARG A 1 81 ? -7.413 -2.241 15.781 1.00 98.06 81 ARG A C 1
ATOM 590 O O . ARG A 1 81 ? -6.401 -1.821 16.336 1.00 98.06 81 ARG A O 1
ATOM 597 N N . ILE A 1 82 ? -7.989 -1.646 14.743 1.00 98.44 82 ILE A N 1
ATOM 598 C CA . ILE A 1 82 ? -7.472 -0.428 14.116 1.00 98.44 82 ILE A CA 1
ATOM 599 C C . ILE A 1 82 ? -8.479 0.716 14.245 1.00 98.44 82 ILE A C 1
ATOM 601 O O . ILE A 1 82 ? -9.684 0.485 14.314 1.00 98.44 82 ILE A O 1
ATOM 605 N N . ASP A 1 83 ? -7.974 1.942 14.249 1.00 98.50 83 ASP A N 1
ATOM 606 C CA . ASP A 1 83 ? -8.745 3.190 14.260 1.00 98.50 83 ASP A CA 1
ATOM 607 C C . ASP A 1 83 ? -8.665 3.902 12.902 1.00 98.50 83 ASP A C 1
ATOM 609 O O . ASP A 1 83 ? -9.565 4.649 12.512 1.00 98.50 83 ASP A O 1
ATOM 613 N N . ILE A 1 84 ? -7.565 3.689 12.171 1.00 98.56 84 ILE A N 1
ATOM 614 C CA . ILE A 1 84 ? -7.304 4.320 10.877 1.00 98.56 84 ILE A CA 1
ATOM 615 C C . ILE A 1 84 ? -6.803 3.279 9.875 1.00 98.56 84 ILE A C 1
ATOM 617 O O . ILE A 1 84 ? -5.879 2.517 10.159 1.00 98.56 84 ILE A O 1
ATOM 621 N N . ALA A 1 85 ? -7.363 3.301 8.670 1.00 98.56 85 ALA A N 1
ATOM 622 C CA . ALA A 1 85 ? -6.815 2.606 7.512 1.00 98.56 85 ALA A CA 1
ATOM 623 C C . ALA A 1 85 ? -6.407 3.633 6.451 1.00 98.56 85 ALA A C 1
ATOM 625 O O . ALA A 1 85 ? -7.251 4.378 5.958 1.00 98.56 85 ALA A O 1
ATOM 626 N N . TYR A 1 86 ? -5.125 3.681 6.095 1.00 98.06 86 TYR A N 1
ATOM 627 C CA . TYR A 1 86 ? -4.601 4.596 5.082 1.00 98.06 86 TYR A CA 1
ATOM 628 C C . TYR A 1 86 ? -4.163 3.821 3.835 1.00 98.06 86 TYR A C 1
ATOM 630 O O . TYR A 1 86 ? -3.091 3.218 3.792 1.00 98.06 86 TYR A O 1
ATOM 638 N N . ALA A 1 87 ? -5.009 3.821 2.811 1.00 97.12 87 ALA A N 1
ATOM 639 C CA . ALA A 1 87 ? -4.757 3.183 1.526 1.00 97.12 87 ALA A CA 1
ATOM 640 C C . ALA A 1 87 ? -4.158 4.195 0.539 1.00 97.12 87 ALA A C 1
ATOM 642 O O . ALA A 1 87 ? -4.687 5.289 0.356 1.00 97.12 87 ALA A O 1
ATOM 643 N N . GLY A 1 88 ? -3.050 3.849 -0.113 1.00 92.25 88 GLY A N 1
ATOM 644 C CA . GLY A 1 88 ? -2.334 4.760 -1.008 1.00 92.25 88 GLY A CA 1
ATOM 645 C C . GLY A 1 88 ? -0.891 5.031 -0.597 1.00 92.25 88 GLY A C 1
ATOM 646 O O . GLY A 1 88 ? -0.240 4.190 0.029 1.00 92.25 88 GLY A O 1
ATOM 647 N N . SER A 1 89 ? -0.412 6.236 -0.933 1.00 90.12 89 SER A N 1
ATOM 648 C CA . SER A 1 89 ? 0.987 6.721 -0.933 1.00 90.12 89 SER A CA 1
ATOM 649 C C . SER A 1 89 ? 1.727 6.514 -2.261 1.00 90.12 89 SER A C 1
ATOM 651 O O . SER A 1 89 ? 1.229 5.882 -3.187 1.00 90.12 89 SER A O 1
ATOM 653 N N . CYS A 1 90 ? 2.956 7.027 -2.368 1.00 89.69 90 CYS A N 1
ATOM 654 C CA . CYS A 1 90 ? 3.816 6.762 -3.524 1.00 89.69 90 CYS A CA 1
ATOM 655 C C . CYS A 1 90 ? 4.129 5.263 -3.705 1.00 89.69 90 CYS A C 1
ATOM 657 O O . CYS A 1 90 ? 4.354 4.809 -4.828 1.00 89.69 90 CYS A O 1
ATOM 659 N N . THR A 1 91 ? 4.113 4.480 -2.621 1.00 91.19 91 THR A N 1
ATOM 660 C CA . THR A 1 91 ? 4.405 3.043 -2.658 1.00 91.19 91 THR A CA 1
ATOM 661 C C . THR A 1 91 ? 3.221 2.228 -3.162 1.00 91.19 91 THR A C 1
ATOM 663 O O . THR A 1 91 ? 3.447 1.290 -3.920 1.00 91.19 91 THR A O 1
ATOM 666 N N . ALA A 1 92 ? 1.991 2.618 -2.823 1.00 94.75 92 ALA A N 1
ATOM 667 C CA . ALA A 1 92 ? 0.782 1.828 -3.074 1.00 94.75 92 ALA A CA 1
ATOM 668 C C . ALA A 1 92 ? -0.382 2.663 -3.644 1.00 94.75 92 ALA A C 1
ATOM 670 O O . ALA A 1 92 ? -1.544 2.478 -3.294 1.00 94.75 92 ALA A O 1
ATOM 671 N N . GLY A 1 93 ? -0.062 3.652 -4.477 1.00 95.62 93 GLY A N 1
ATOM 672 C CA . GLY A 1 93 ? -1.020 4.585 -5.072 1.00 95.62 93 GLY A CA 1
ATOM 673 C C . GLY A 1 93 ? -1.099 4.515 -6.597 1.00 95.62 93 GLY A C 1
ATOM 674 O O . GLY A 1 93 ? -1.484 5.513 -7.205 1.00 95.62 93 GLY A O 1
ATOM 675 N N . LYS A 1 94 ? -0.668 3.415 -7.225 1.00 96.25 94 LYS A N 1
ATOM 676 C CA . LYS A 1 94 ? -0.680 3.218 -8.689 1.00 96.25 94 LYS A CA 1
ATOM 677 C C . LYS A 1 94 ? -2.024 2.651 -9.155 1.00 96.25 94 LYS A C 1
ATOM 679 O O . LYS A 1 94 ? -2.881 2.334 -8.334 1.00 96.25 94 LYS A O 1
ATOM 684 N N . LYS A 1 95 ? -2.219 2.530 -10.473 1.00 97.31 95 LYS A N 1
ATOM 685 C CA . LYS A 1 95 ? -3.466 2.008 -11.062 1.00 97.31 95 LYS A CA 1
ATOM 686 C C . LYS A 1 95 ? -3.762 0.597 -10.551 1.00 97.31 95 LYS A C 1
ATOM 688 O O . LYS A 1 95 ? -4.863 0.342 -10.073 1.00 97.31 95 LYS A O 1
ATOM 693 N N . GLU A 1 96 ? -2.743 -0.253 -10.536 1.00 97.12 96 GLU A N 1
ATOM 694 C CA . GLU A 1 96 ? -2.826 -1.637 -10.081 1.00 97.12 96 GLU A CA 1
ATOM 695 C C . GLU A 1 96 ? -3.167 -1.707 -8.589 1.00 97.12 96 GLU A C 1
ATOM 697 O O . GLU A 1 96 ? -4.026 -2.488 -8.198 1.00 97.12 96 GLU A O 1
ATOM 702 N N . ASP A 1 97 ? -2.568 -0.851 -7.752 1.00 98.25 97 ASP A N 1
ATOM 703 C CA . ASP A 1 97 ? -2.889 -0.790 -6.319 1.00 98.25 97 ASP A CA 1
ATOM 704 C C . ASP A 1 97 ? -4.365 -0.398 -6.099 1.00 98.25 97 ASP A C 1
ATOM 706 O O . ASP A 1 97 ? -5.060 -0.975 -5.261 1.00 98.25 97 ASP A O 1
ATOM 710 N N . MET A 1 98 ? -4.878 0.546 -6.898 1.00 98.44 98 MET A N 1
ATOM 711 C CA . MET A 1 98 ? -6.285 0.962 -6.864 1.00 98.44 98 MET A CA 1
ATOM 712 C C . MET A 1 98 ? -7.234 -0.153 -7.305 1.00 98.44 98 MET A C 1
ATOM 714 O O . MET A 1 98 ? -8.300 -0.310 -6.705 1.00 98.44 98 MET A O 1
ATOM 718 N N . ASP A 1 99 ? -6.833 -0.969 -8.284 1.00 98.62 99 ASP A N 1
ATOM 719 C CA . ASP A 1 99 ? -7.565 -2.179 -8.662 1.00 98.62 99 ASP A CA 1
ATOM 720 C C . ASP A 1 99 ? -7.637 -3.176 -7.496 1.00 98.62 99 ASP A C 1
ATOM 722 O O . ASP A 1 99 ? -8.695 -3.766 -7.257 1.00 98.62 99 ASP A O 1
ATOM 726 N N . MET A 1 100 ? -6.547 -3.333 -6.733 1.00 98.75 100 MET A N 1
ATOM 727 C CA . MET A 1 100 ? -6.512 -4.206 -5.553 1.00 98.75 100 MET A CA 1
ATOM 728 C C . MET A 1 100 ? -7.488 -3.731 -4.470 1.00 98.75 100 MET A C 1
ATOM 730 O O . MET A 1 100 ? -8.315 -4.524 -4.015 1.00 98.75 100 MET A O 1
ATOM 734 N N . TYR A 1 101 ? -7.463 -2.444 -4.098 1.00 98.75 101 TYR A N 1
ATOM 735 C CA . TYR A 1 101 ? -8.418 -1.891 -3.125 1.00 98.75 101 TYR A CA 1
ATOM 736 C C . TYR A 1 101 ? -9.866 -2.058 -3.596 1.00 98.75 101 TYR A C 1
ATOM 738 O O . TYR A 1 101 ? -10.723 -2.542 -2.852 1.00 98.75 101 TYR A O 1
ATOM 746 N N . ALA A 1 102 ? -10.145 -1.698 -4.854 1.00 98.75 102 ALA A N 1
ATOM 747 C CA . ALA A 1 102 ? -11.480 -1.795 -5.431 1.00 98.75 102 ALA A CA 1
ATOM 748 C C . ALA A 1 102 ? -11.989 -3.242 -5.466 1.00 98.75 102 ALA A C 1
ATOM 750 O O . ALA A 1 102 ? -13.180 -3.475 -5.251 1.00 98.75 102 ALA A O 1
ATOM 751 N N . ARG A 1 103 ? -11.110 -4.222 -5.704 1.00 98.75 103 ARG A N 1
ATOM 752 C CA . ARG A 1 103 ? -11.459 -5.647 -5.676 1.00 98.75 103 ARG A CA 1
ATOM 753 C C . ARG A 1 103 ? -11.957 -6.079 -4.299 1.00 98.75 103 ARG A C 1
ATOM 755 O O . ARG A 1 103 ? -13.055 -6.626 -4.219 1.00 98.75 103 ARG A O 1
ATOM 762 N N . VAL A 1 104 ? -11.212 -5.770 -3.236 1.00 98.81 104 VAL A N 1
ATOM 763 C CA . VAL A 1 104 ? -11.619 -6.100 -1.857 1.00 98.81 104 VAL A CA 1
ATOM 764 C C . VAL A 1 104 ? -12.933 -5.416 -1.498 1.00 98.81 104 VAL A C 1
ATOM 766 O O . VAL A 1 104 ? -13.854 -6.049 -0.992 1.00 98.81 104 VAL A O 1
ATOM 769 N N . PHE A 1 105 ? -13.062 -4.126 -1.806 1.00 98.75 105 PHE A N 1
ATOM 770 C CA . PHE A 1 105 ? -14.262 -3.362 -1.476 1.00 98.75 105 PHE A CA 1
ATOM 771 C C . PHE A 1 105 ? -15.507 -3.803 -2.244 1.00 98.75 105 PHE A C 1
ATOM 773 O O . PHE A 1 105 ? -16.594 -3.823 -1.671 1.00 98.75 105 PHE A O 1
ATOM 780 N N . ARG A 1 106 ? -15.379 -4.201 -3.515 1.00 98.62 106 ARG A N 1
ATOM 781 C CA . ARG A 1 106 ? -16.492 -4.804 -4.266 1.00 98.62 106 ARG A CA 1
ATOM 782 C C . ARG A 1 106 ? -16.962 -6.095 -3.617 1.00 98.62 106 ARG A C 1
ATOM 784 O O . ARG A 1 106 ? -18.167 -6.300 -3.496 1.00 98.62 106 ARG A O 1
ATOM 791 N N . GLU A 1 107 ? -16.027 -6.937 -3.197 1.00 98.44 107 GLU A N 1
ATOM 792 C CA . GLU A 1 107 ? -16.342 -8.207 -2.552 1.00 98.44 107 GLU A CA 1
ATOM 793 C C . GLU A 1 107 ? -17.003 -7.992 -1.186 1.00 98.44 107 GLU A C 1
ATOM 795 O O . GLU A 1 107 ? -18.087 -8.519 -0.944 1.00 98.44 107 GLU A O 1
ATOM 800 N N . ALA A 1 108 ? -16.439 -7.118 -0.350 1.00 98.56 108 ALA A N 1
ATOM 801 C CA . ALA A 1 108 ? -17.042 -6.703 0.915 1.00 98.56 108 ALA A CA 1
ATOM 802 C C . ALA A 1 108 ? -18.466 -6.158 0.715 1.00 98.56 108 ALA A C 1
ATOM 804 O O . ALA A 1 108 ? -19.405 -6.567 1.398 1.00 98.56 108 ALA A O 1
ATOM 805 N N . ARG A 1 109 ? -18.662 -5.285 -0.279 1.00 98.25 109 ARG A N 1
ATOM 806 C CA . ARG A 1 109 ? -19.979 -4.731 -0.609 1.00 98.25 109 ARG A CA 1
ATOM 807 C C . ARG A 1 109 ? -20.970 -5.807 -1.048 1.00 98.25 109 ARG A C 1
ATOM 809 O O . ARG A 1 109 ? -22.140 -5.728 -0.679 1.00 98.25 109 ARG A O 1
ATOM 816 N N . ALA A 1 110 ? -20.530 -6.801 -1.819 1.00 98.25 110 ALA A N 1
ATOM 817 C CA . ALA A 1 110 ? -21.366 -7.934 -2.221 1.00 98.25 110 ALA A CA 1
ATOM 818 C C . ALA A 1 110 ? -21.785 -8.801 -1.020 1.00 98.25 110 ALA A C 1
ATOM 820 O O . ALA A 1 110 ? -22.870 -9.377 -1.031 1.00 98.25 110 ALA A O 1
ATOM 821 N N . GLN A 1 111 ? -20.970 -8.827 0.038 1.00 97.88 111 GLN A N 1
ATOM 822 C CA . GLN A 1 111 ? -21.293 -9.441 1.331 1.00 97.88 111 GLN A CA 1
ATOM 823 C C . GLN A 1 111 ? -22.191 -8.547 2.215 1.00 97.88 111 GLN A C 1
ATOM 825 O O . GLN A 1 111 ? -22.514 -8.918 3.340 1.00 97.88 111 GLN A O 1
ATOM 830 N N . GLY A 1 112 ? -22.607 -7.370 1.730 1.00 98.12 112 GLY A N 1
ATOM 831 C CA . GLY A 1 112 ? -23.404 -6.404 2.492 1.00 98.12 112 GLY A CA 1
ATOM 832 C C . GLY A 1 112 ? -22.596 -5.590 3.507 1.00 98.12 112 GLY A C 1
ATOM 833 O O . GLY A 1 112 ? -23.185 -4.907 4.344 1.00 98.12 112 GLY A O 1
ATOM 834 N N . LEU A 1 113 ? -21.265 -5.649 3.439 1.00 98.56 113 LEU A N 1
ATOM 835 C CA . LEU A 1 113 ? -20.362 -4.949 4.345 1.00 98.56 113 LEU A CA 1
ATOM 836 C C . LEU A 1 113 ? -19.995 -3.556 3.818 1.00 98.56 113 LEU A C 1
ATOM 838 O O . LEU A 1 113 ? -20.112 -3.245 2.630 1.00 98.56 113 LEU A O 1
ATOM 842 N N . ARG A 1 114 ? -19.523 -2.720 4.741 1.00 98.56 114 ARG A N 1
ATOM 843 C CA . ARG A 1 114 ? -18.914 -1.404 4.509 1.00 98.56 114 ARG A CA 1
ATOM 844 C C . ARG A 1 114 ? -17.659 -1.288 5.373 1.00 98.56 114 ARG A C 1
ATOM 846 O O . ARG A 1 114 ? -17.362 -2.211 6.129 1.00 98.56 114 ARG A O 1
ATOM 853 N N . ILE A 1 115 ? -16.925 -0.184 5.263 1.00 98.81 115 ILE A N 1
ATOM 854 C CA . ILE A 1 115 ? -15.852 0.118 6.217 1.00 98.81 115 ILE A CA 1
ATOM 855 C C . ILE A 1 115 ? -16.418 0.083 7.637 1.00 98.81 115 ILE A C 1
ATOM 857 O O . ILE A 1 115 ? -17.544 0.524 7.886 1.00 98.81 115 ILE A O 1
ATOM 861 N N . HIS A 1 116 ? -15.645 -0.509 8.541 1.00 98.75 116 HIS A N 1
ATOM 862 C CA . HIS A 1 116 ? -16.049 -0.721 9.917 1.00 98.75 116 HIS A CA 1
ATOM 863 C C . HIS A 1 116 ? -16.338 0.628 10.608 1.00 98.75 116 HIS A C 1
ATOM 865 O O . HIS A 1 116 ? -15.555 1.561 10.437 1.00 98.75 116 HIS A O 1
ATOM 871 N N . PRO A 1 117 ? -17.411 0.759 11.413 1.00 97.88 117 PRO A N 1
ATOM 872 C CA . PRO A 1 117 ? -17.817 2.043 12.002 1.00 97.88 117 PRO A CA 1
ATOM 873 C C . PRO A 1 117 ? -16.764 2.682 12.920 1.00 97.88 117 PRO A C 1
ATOM 875 O O . PRO A 1 117 ? -16.729 3.903 13.046 1.00 97.88 117 PRO A O 1
ATOM 878 N N . ASP A 1 118 ? -15.889 1.876 13.529 1.00 97.81 118 ASP A N 1
ATOM 879 C CA . ASP A 1 118 ? -14.786 2.375 14.367 1.00 97.81 118 ASP A CA 1
ATOM 880 C C . ASP A 1 118 ? -13.551 2.821 13.556 1.00 97.81 118 ASP A C 1
ATOM 882 O O . ASP A 1 118 ? -12.576 3.281 14.146 1.00 97.81 118 ASP A O 1
ATOM 886 N N . VAL A 1 119 ? -13.546 2.654 12.227 1.00 98.69 119 VAL A N 1
ATOM 887 C CA . VAL A 1 119 ? -12.368 2.892 11.381 1.00 98.69 119 VAL A CA 1
ATOM 888 C C . VAL A 1 119 ? -12.577 4.089 10.469 1.00 98.69 119 VAL A C 1
ATOM 890 O O . VAL A 1 119 ? -13.474 4.109 9.628 1.00 98.69 119 VAL A O 1
ATOM 893 N N . ARG A 1 120 ? -11.665 5.060 10.547 1.00 98.44 120 ARG A N 1
ATOM 894 C CA . ARG A 1 120 ? -11.529 6.100 9.521 1.00 98.44 120 ARG A CA 1
ATOM 895 C C . ARG A 1 120 ? -10.665 5.566 8.385 1.00 98.44 120 ARG A C 1
ATOM 897 O O . ARG A 1 120 ? -9.467 5.347 8.567 1.00 98.44 120 ARG A O 1
ATOM 904 N N . CYS A 1 121 ? -11.262 5.343 7.221 1.00 98.62 121 CYS A N 1
ATOM 905 C CA . CYS A 1 121 ? -10.533 4.886 6.045 1.00 98.62 121 CYS A CA 1
ATOM 906 C C . CYS A 1 121 ? -10.274 6.045 5.085 1.00 98.62 121 CYS A C 1
ATOM 908 O O . CYS A 1 121 ? -11.208 6.727 4.670 1.00 98.62 121 CYS A O 1
ATOM 910 N N . TYR A 1 122 ? -9.013 6.224 4.709 1.00 98.19 122 TYR A N 1
ATOM 911 C CA . TYR A 1 122 ? -8.568 7.214 3.741 1.00 98.19 122 TYR A CA 1
ATOM 912 C C . TYR A 1 122 ? -7.981 6.524 2.517 1.00 98.19 122 TYR A C 1
ATOM 914 O O . TYR A 1 122 ? -7.250 5.543 2.660 1.00 98.19 122 TYR A O 1
ATOM 922 N N . ILE A 1 123 ? -8.257 7.055 1.325 1.00 97.56 123 ILE A N 1
ATOM 923 C CA . ILE A 1 123 ? -7.685 6.565 0.067 1.00 97.56 123 ILE A CA 1
ATOM 924 C C . ILE A 1 123 ? -7.007 7.711 -0.672 1.00 97.56 123 ILE A C 1
ATOM 926 O O . ILE A 1 123 ? -7.634 8.729 -0.949 1.00 97.56 123 ILE A O 1
ATOM 930 N N . GLN A 1 124 ? -5.741 7.525 -1.039 1.00 95.88 124 GLN A N 1
ATOM 931 C CA . GLN A 1 124 ? -4.948 8.509 -1.768 1.00 95.88 124 GLN A CA 1
ATOM 932 C C . GLN A 1 124 ? -4.299 7.904 -3.017 1.00 95.88 124 GLN A C 1
ATOM 934 O O . G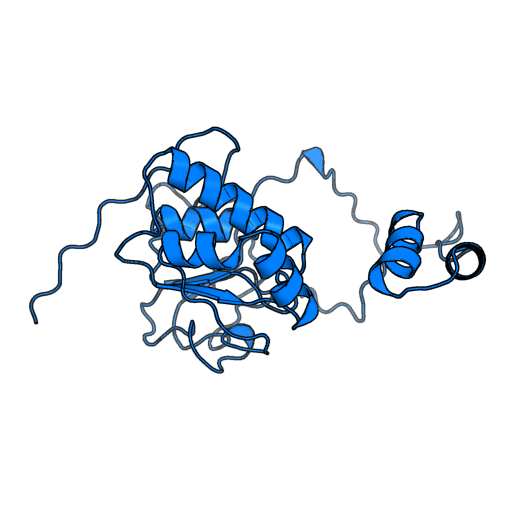LN A 1 124 ? -3.523 6.952 -2.948 1.00 95.88 124 GLN A O 1
ATOM 939 N N . CYS A 1 125 ? -4.547 8.514 -4.176 1.00 95.94 125 CYS A N 1
ATOM 940 C CA . CYS A 1 125 ? -3.843 8.175 -5.414 1.00 95.94 125 CYS A CA 1
ATOM 941 C C . CYS A 1 125 ? -2.429 8.776 -5.444 1.00 95.94 125 CYS A C 1
ATOM 943 O O . CYS A 1 125 ? -2.194 9.878 -4.954 1.00 95.94 125 CYS A O 1
ATOM 945 N N . GLY A 1 126 ? -1.487 8.081 -6.084 1.00 94.88 126 GLY A N 1
ATOM 946 C CA . GLY A 1 126 ? -0.100 8.534 -6.219 1.00 94.88 126 GLY A CA 1
ATOM 947 C C . GLY A 1 126 ? 0.088 9.677 -7.223 1.00 94.88 126 GLY A C 1
ATOM 948 O O . GLY A 1 126 ? 1.109 10.359 -7.193 1.00 94.88 126 GLY A O 1
ATOM 949 N N . SER A 1 127 ? -0.883 9.906 -8.111 1.00 95.62 127 SER A N 1
ATOM 950 C CA . SER A 1 127 ? -0.864 11.004 -9.080 1.00 95.62 127 SER A CA 1
ATOM 951 C C . SER A 1 127 ? -2.274 11.394 -9.532 1.00 95.62 127 SER A C 1
ATOM 953 O O . SER A 1 127 ? -3.241 10.650 -9.336 1.00 95.62 127 SER A O 1
ATOM 955 N N . ILE A 1 128 ? -2.385 12.554 -10.189 1.00 96.19 128 ILE A N 1
ATOM 956 C CA . ILE A 1 128 ? -3.627 12.999 -10.842 1.00 96.19 128 ILE A CA 1
ATOM 957 C C . ILE A 1 128 ? -4.055 11.997 -11.920 1.00 96.19 128 ILE A C 1
ATOM 959 O O . ILE A 1 128 ? -5.235 11.695 -12.048 1.00 96.19 128 ILE A O 1
ATOM 963 N N . GLU A 1 129 ? -3.106 11.435 -12.667 1.00 95.56 129 GLU A N 1
ATOM 964 C CA . GLU A 1 129 ? -3.401 10.448 -13.706 1.00 95.56 129 GLU A CA 1
ATOM 965 C C . GLU A 1 129 ? -4.077 9.194 -13.132 1.00 95.56 129 GLU A C 1
ATOM 967 O O . GLU A 1 129 ? -5.070 8.715 -13.688 1.00 95.56 129 GLU A O 1
ATOM 972 N N . VAL A 1 130 ? -3.586 8.699 -11.990 1.00 96.94 130 VAL A N 1
ATOM 973 C CA . VAL A 1 130 ? -4.201 7.561 -11.295 1.00 96.94 130 VAL A CA 1
ATOM 974 C C . VAL A 1 130 ? -5.582 7.938 -10.758 1.00 96.94 130 VAL A C 1
ATOM 976 O O . VAL A 1 130 ? -6.513 7.152 -10.893 1.00 96.94 130 VAL A O 1
ATOM 979 N N . ARG A 1 131 ? -5.773 9.157 -10.237 1.00 97.31 131 ARG A N 1
ATOM 980 C CA . ARG A 1 131 ? -7.109 9.634 -9.833 1.00 97.31 131 ARG A CA 1
ATOM 981 C C . ARG A 1 131 ? -8.089 9.625 -11.008 1.00 97.31 131 ARG A C 1
ATOM 983 O O . ARG A 1 131 ? -9.214 9.151 -10.870 1.00 97.31 131 ARG A O 1
ATOM 990 N N . GLU A 1 132 ? -7.673 10.111 -12.176 1.00 97.69 132 GLU A N 1
ATOM 991 C CA . GLU A 1 132 ? -8.520 10.091 -13.371 1.00 97.69 132 GLU A CA 1
ATOM 992 C C . GLU A 1 132 ? -8.797 8.666 -13.862 1.00 97.69 132 GLU A C 1
ATOM 994 O O . GLU A 1 132 ? -9.884 8.396 -14.374 1.00 97.69 132 GLU A O 1
ATOM 999 N N . TYR A 1 133 ? -7.845 7.743 -13.697 1.00 97.69 133 TYR A N 1
ATOM 1000 C CA . TYR A 1 133 ? -8.083 6.316 -13.904 1.00 97.69 133 TYR A CA 1
ATOM 1001 C C . TYR A 1 133 ? -9.166 5.788 -12.954 1.00 97.69 133 TYR A C 1
ATOM 1003 O O . TYR A 1 133 ? -10.163 5.250 -13.431 1.00 97.69 133 TYR A O 1
ATOM 1011 N N . CYS A 1 134 ? -9.040 6.030 -11.646 1.00 98.25 134 CYS A N 1
ATOM 1012 C CA . CYS A 1 134 ? -10.034 5.640 -10.643 1.00 98.25 134 CYS A CA 1
ATOM 1013 C C . CYS A 1 134 ? -11.425 6.191 -10.966 1.00 98.25 134 CYS A C 1
ATOM 1015 O O . CYS A 1 134 ? -12.406 5.453 -10.904 1.00 98.25 134 CYS A O 1
ATOM 1017 N N . ARG A 1 135 ? -11.515 7.461 -11.379 1.00 98.06 135 ARG A N 1
ATOM 1018 C CA . ARG A 1 135 ? -12.776 8.079 -11.810 1.00 98.06 135 ARG A CA 1
ATOM 1019 C C . ARG A 1 135 ? -13.393 7.345 -13.002 1.00 98.06 135 ARG A C 1
ATOM 1021 O O . ARG A 1 135 ? -14.582 7.059 -12.996 1.00 98.06 135 ARG A O 1
ATOM 1028 N N . ARG A 1 136 ? -12.600 7.005 -14.027 1.00 98.44 136 ARG A N 1
ATOM 1029 C CA . ARG A 1 136 ? -13.096 6.255 -15.200 1.00 98.44 136 ARG A CA 1
ATOM 1030 C C . ARG A 1 136 ? -13.551 4.838 -14.850 1.00 98.44 136 ARG A C 1
ATOM 1032 O O . ARG A 1 136 ? -14.492 4.350 -15.465 1.00 98.44 136 ARG A O 1
ATOM 1039 N N . GLN A 1 137 ? -12.897 4.193 -13.887 1.00 98.50 137 GLN A N 1
ATOM 1040 C CA . GLN A 1 137 ? -13.251 2.846 -13.427 1.00 98.50 137 GLN A CA 1
ATOM 1041 C C . GLN A 1 137 ? -14.437 2.815 -12.443 1.00 98.50 137 GLN A C 1
ATOM 1043 O O . GLN A 1 137 ? -14.880 1.733 -12.045 1.00 98.50 137 GLN A O 1
ATOM 1048 N N . GLY A 1 138 ? -14.951 3.979 -12.029 1.00 98.38 138 GLY A N 1
ATOM 1049 C CA . GLY A 1 138 ? -16.000 4.087 -11.012 1.00 98.38 138 GLY A CA 1
ATOM 1050 C C . GLY A 1 138 ? -15.511 3.778 -9.591 1.00 98.38 138 GLY A C 1
ATOM 1051 O O . GLY A 1 138 ? -16.288 3.354 -8.733 1.00 98.38 138 GLY A O 1
ATOM 1052 N N . TYR A 1 139 ? -14.200 3.874 -9.351 1.00 98.56 139 TYR A N 1
ATOM 1053 C CA . TYR A 1 139 ? -13.598 3.543 -8.060 1.00 98.56 139 TYR A CA 1
ATOM 1054 C C . TYR A 1 139 ? -13.848 4.627 -7.023 1.00 98.56 139 TYR A C 1
ATOM 1056 O O . TYR A 1 139 ? -14.046 4.292 -5.863 1.00 98.56 139 TYR A O 1
ATOM 1064 N N . LEU A 1 140 ? -13.894 5.902 -7.418 1.00 97.94 140 LEU A N 1
ATOM 1065 C CA . LEU A 1 140 ? -14.143 6.995 -6.473 1.00 97.94 140 LEU A CA 1
ATOM 1066 C C . LEU A 1 140 ? -15.529 6.853 -5.827 1.00 97.94 140 LEU A C 1
ATOM 1068 O O . LEU A 1 140 ? -15.661 6.935 -4.610 1.00 97.94 140 LEU A O 1
ATOM 1072 N N . GLU A 1 141 ? -16.537 6.520 -6.630 1.00 98.31 141 GLU A N 1
ATOM 1073 C CA . GLU A 1 141 ? -17.910 6.276 -6.191 1.00 98.31 141 GLU A CA 1
ATOM 1074 C C . GLU A 1 141 ? -18.016 5.002 -5.343 1.00 98.31 141 GLU A C 1
ATOM 1076 O O . GLU A 1 141 ? -18.781 4.942 -4.380 1.00 98.31 141 GLU A O 1
ATOM 1081 N N . LEU A 1 142 ? -17.249 3.960 -5.684 1.00 98.69 142 LEU A N 1
ATOM 1082 C CA . LEU A 1 142 ? -17.158 2.746 -4.873 1.00 98.69 142 LEU A CA 1
ATOM 1083 C C . LEU A 1 142 ? -16.567 3.046 -3.492 1.00 98.69 142 LEU A C 1
ATOM 1085 O O . LEU A 1 142 ? -17.106 2.580 -2.490 1.00 98.69 142 LEU A O 1
ATOM 1089 N N . PHE A 1 143 ? -15.468 3.792 -3.451 1.00 98.31 143 PHE A N 1
ATOM 1090 C CA . PHE A 1 143 ? -14.761 4.156 -2.230 1.00 98.31 143 PHE A CA 1
ATOM 1091 C C . PHE A 1 143 ? -15.657 4.975 -1.300 1.00 98.31 143 PHE A C 1
ATOM 1093 O O . PHE A 1 143 ? -15.832 4.603 -0.139 1.00 98.31 143 PHE A O 1
ATOM 1100 N N . GLU A 1 144 ? -16.318 6.001 -1.832 1.00 98.19 144 GLU A N 1
ATOM 1101 C CA . GLU A 1 144 ? -17.295 6.797 -1.089 1.00 98.19 144 GLU A CA 1
ATOM 1102 C C . GLU A 1 144 ? -18.462 5.931 -0.583 1.00 98.19 144 GLU A C 1
ATOM 1104 O O . GLU A 1 144 ? -18.819 5.984 0.594 1.00 98.19 144 GLU A O 1
ATOM 1109 N N . ALA A 1 145 ? -19.019 5.052 -1.426 1.00 98.31 145 ALA A N 1
ATOM 1110 C CA . ALA A 1 145 ? -20.121 4.167 -1.036 1.00 98.31 145 ALA A CA 1
ATOM 1111 C C . ALA A 1 145 ? -19.749 3.174 0.082 1.00 98.31 145 ALA A C 1
ATOM 1113 O O . ALA A 1 145 ? -20.628 2.741 0.836 1.00 98.31 145 ALA A O 1
ATOM 1114 N N . MET A 1 146 ? -18.468 2.811 0.192 1.00 98.62 146 MET A N 1
ATOM 1115 C CA . MET A 1 146 ? -17.946 1.992 1.288 1.00 98.62 146 MET A CA 1
ATOM 1116 C C . MET A 1 146 ? -17.733 2.776 2.583 1.00 98.62 146 MET A C 1
ATOM 1118 O O . MET A 1 146 ? -17.598 2.144 3.628 1.00 98.62 146 MET A O 1
ATOM 1122 N N . GLY A 1 147 ? -17.739 4.111 2.534 1.00 98.25 147 GLY A N 1
ATOM 1123 C CA . GLY A 1 147 ? -17.438 4.990 3.665 1.00 98.25 147 GLY A CA 1
ATOM 1124 C C . GLY A 1 147 ? -15.973 5.427 3.744 1.00 98.25 147 GLY A C 1
ATOM 1125 O O . GLY A 1 147 ? -15.533 5.838 4.814 1.00 98.25 147 GLY A O 1
ATOM 1126 N N . ALA A 1 148 ? -15.207 5.314 2.653 1.00 98.25 148 ALA A N 1
ATOM 1127 C CA . ALA A 1 148 ? -13.837 5.817 2.596 1.00 98.25 148 ALA A CA 1
ATOM 1128 C C . ALA A 1 148 ? -13.819 7.305 2.227 1.00 98.25 148 ALA A C 1
ATOM 1130 O O . ALA A 1 148 ? -14.566 7.746 1.353 1.00 98.25 148 ALA A O 1
ATOM 1131 N N . GLU A 1 149 ? -12.908 8.060 2.833 1.00 97.50 149 GLU A N 1
ATOM 1132 C CA . GLU A 1 149 ? -12.619 9.439 2.457 1.00 97.50 149 GLU A CA 1
ATOM 1133 C C . GLU A 1 149 ? -11.504 9.470 1.405 1.00 97.50 149 GLU A C 1
ATOM 1135 O O . GLU A 1 149 ? -10.390 8.986 1.627 1.00 97.50 149 GLU A O 1
ATOM 1140 N N . PHE A 1 150 ? -11.791 10.047 0.240 1.00 95.94 150 PHE A N 1
ATOM 1141 C CA . PHE A 1 150 ? -10.780 10.246 -0.792 1.00 95.94 150 PHE A CA 1
ATOM 1142 C C . PHE A 1 150 ? -9.943 11.497 -0.497 1.00 95.94 150 PHE A C 1
ATOM 1144 O O . PHE A 1 150 ? -10.484 12.590 -0.331 1.00 95.94 150 PHE A O 1
ATOM 1151 N N . ILE A 1 151 ? -8.618 11.348 -0.497 1.00 93.69 151 ILE A N 1
ATOM 1152 C CA . ILE A 1 151 ? -7.656 12.444 -0.359 1.00 93.69 151 ILE A CA 1
ATOM 1153 C C . ILE A 1 151 ? -7.002 12.701 -1.716 1.00 93.69 151 ILE A C 1
ATOM 1155 O O . ILE A 1 151 ? -6.527 11.783 -2.390 1.00 93.69 151 ILE A O 1
ATOM 1159 N N . GLU A 1 152 ? -6.915 13.977 -2.089 1.00 92.75 152 GLU A N 1
ATOM 1160 C CA . GLU A 1 152 ? -6.216 14.393 -3.301 1.00 92.75 152 GLU A CA 1
ATOM 1161 C C . GLU A 1 152 ? -4.738 13.935 -3.317 1.00 92.75 152 GLU A C 1
ATOM 1163 O O . GLU A 1 152 ? -4.093 13.850 -2.260 1.00 92.75 152 GLU A O 1
ATOM 1168 N N . PRO A 1 153 ? -4.174 13.629 -4.504 1.00 92.38 153 PRO A N 1
ATOM 1169 C CA . PRO A 1 153 ? -2.792 13.181 -4.629 1.00 92.38 153 PRO A CA 1
ATOM 1170 C C . PRO A 1 153 ? -1.796 14.141 -3.967 1.00 92.38 153 PRO A C 1
ATOM 1172 O O . PRO A 1 153 ? -1.782 15.341 -4.241 1.00 92.38 153 PRO A O 1
ATOM 1175 N N . GLY A 1 154 ? -0.930 13.597 -3.113 1.00 87.94 154 GLY A N 1
ATOM 1176 C CA . GLY A 1 154 ? 0.068 14.346 -2.351 1.00 87.94 154 GLY A CA 1
ATOM 1177 C C . GLY A 1 154 ? 0.851 13.438 -1.401 1.00 87.94 154 GLY A C 1
ATOM 1178 O O . GLY A 1 154 ? 0.667 12.226 -1.407 1.00 87.94 154 GLY A O 1
ATOM 1179 N N . CYS A 1 155 ? 1.735 14.004 -0.571 1.00 84.62 155 CYS A N 1
ATOM 1180 C CA . CYS A 1 155 ? 2.527 13.201 0.375 1.00 84.62 155 CYS A CA 1
ATOM 1181 C C . CYS A 1 155 ? 1.713 12.691 1.582 1.00 84.62 155 CYS A C 1
ATOM 1183 O O . CYS A 1 155 ? 1.963 11.584 2.053 1.00 84.62 155 CYS A O 1
ATOM 1185 N N . GLY A 1 156 ? 0.745 13.471 2.076 1.00 88.69 156 GLY A N 1
ATOM 1186 C CA . GLY A 1 156 ? -0.250 13.019 3.055 1.00 88.69 156 GLY A CA 1
ATOM 1187 C C . GLY A 1 156 ? 0.299 12.505 4.398 1.00 88.69 156 GLY A C 1
ATOM 1188 O O . GLY A 1 156 ? 1.397 12.858 4.850 1.00 88.69 156 GLY A O 1
ATOM 1189 N N . ALA A 1 157 ? -0.473 11.610 5.026 1.00 88.88 157 ALA A N 1
ATOM 1190 C CA . ALA A 1 157 ? -0.144 11.001 6.317 1.00 88.88 157 ALA A CA 1
ATOM 1191 C C . ALA A 1 157 ? 1.203 10.263 6.328 1.00 88.88 157 ALA A C 1
ATOM 1193 O O . ALA A 1 157 ? 1.820 10.130 7.386 1.00 88.88 157 ALA A O 1
ATOM 1194 N N . CYS A 1 158 ? 1.702 9.834 5.163 1.00 87.56 158 CYS A N 1
ATOM 1195 C CA . CYS A 1 158 ? 2.985 9.142 5.034 1.00 87.56 158 CYS A CA 1
ATOM 1196 C C . CYS A 1 158 ? 4.172 9.983 5.527 1.00 87.56 158 CYS A C 1
ATOM 1198 O O . CYS A 1 158 ? 5.189 9.420 5.927 1.00 87.56 158 CYS A O 1
ATOM 1200 N N . ILE A 1 159 ? 4.063 11.315 5.527 1.00 90.62 159 ILE A N 1
ATOM 1201 C CA . ILE A 1 159 ? 5.077 12.226 6.087 1.00 90.62 159 ILE A CA 1
ATOM 1202 C C . ILE A 1 159 ? 4.564 12.996 7.307 1.00 90.62 159 ILE A C 1
ATOM 1204 O O . ILE A 1 159 ? 5.085 14.064 7.620 1.00 90.62 159 ILE A O 1
ATOM 1208 N N . ASN A 1 160 ? 3.533 12.472 7.970 1.00 91.12 160 ASN A N 1
ATOM 1209 C CA . ASN A 1 160 ? 2.833 13.140 9.061 1.00 91.12 160 ASN A CA 1
ATOM 1210 C C . ASN A 1 160 ? 2.211 14.497 8.657 1.00 91.12 160 ASN A C 1
ATOM 1212 O O . ASN A 1 160 ? 2.253 15.456 9.425 1.00 91.12 160 ASN A O 1
ATOM 1216 N N . ALA A 1 161 ? 1.665 14.605 7.437 1.00 86.75 161 ALA A N 1
ATOM 1217 C CA . ALA A 1 161 ? 1.077 15.845 6.929 1.00 86.75 161 ALA A CA 1
ATOM 1218 C C . ALA A 1 161 ? -0.313 15.615 6.316 1.00 86.75 161 ALA A C 1
ATOM 1220 O O . ALA A 1 161 ? -0.434 15.226 5.158 1.00 86.75 161 ALA A O 1
ATOM 1221 N N . GLY A 1 162 ? -1.370 15.909 7.074 1.00 88.12 162 GLY A N 1
ATOM 1222 C CA . GLY A 1 162 ? -2.755 15.864 6.592 1.00 88.12 162 GLY A CA 1
ATOM 1223 C C . GLY A 1 162 ? -3.601 14.746 7.214 1.00 88.12 162 GLY A C 1
ATOM 1224 O O . GLY A 1 162 ? -3.200 14.168 8.226 1.00 88.12 162 GLY A O 1
ATOM 1225 N N . PRO A 1 163 ? -4.788 14.467 6.647 1.00 91.56 163 PRO A N 1
ATOM 1226 C CA . PRO A 1 163 ? -5.713 13.463 7.172 1.00 91.56 163 PRO A CA 1
ATOM 1227 C C . PRO A 1 163 ? -5.110 12.055 7.155 1.00 91.56 163 PRO A C 1
ATOM 1229 O O . PRO A 1 163 ? -4.287 11.737 6.297 1.00 91.56 163 PRO A O 1
ATOM 1232 N N . GLY A 1 164 ? -5.527 11.213 8.102 1.00 91.94 164 GLY A N 1
ATOM 1233 C CA . GLY A 1 164 ? -5.034 9.838 8.240 1.00 91.94 164 GLY A CA 1
ATOM 1234 C C . GLY A 1 164 ? -3.815 9.664 9.149 1.00 91.94 164 GLY A C 1
ATOM 1235 O O . GLY A 1 164 ? -3.344 8.541 9.308 1.00 91.94 164 GLY A O 1
ATOM 1236 N N . VAL A 1 165 ? -3.317 10.736 9.773 1.00 94.88 165 VAL A N 1
ATOM 1237 C CA . VAL A 1 165 ? -2.354 10.626 10.881 1.00 94.88 165 VAL A CA 1
ATOM 1238 C C . VAL A 1 165 ? -3.065 10.238 12.176 1.00 94.88 165 VAL A C 1
ATOM 1240 O O . VAL A 1 165 ? -4.208 10.628 12.419 1.00 94.88 165 VAL A O 1
ATOM 1243 N N . THR A 1 166 ? -2.377 9.474 13.017 1.00 96.00 166 THR A N 1
ATOM 1244 C CA . THR A 1 166 ? -2.838 9.189 14.382 1.00 96.00 166 THR A CA 1
ATOM 1245 C C . THR A 1 166 ? -2.841 10.474 15.222 1.00 96.00 166 THR A C 1
ATOM 1247 O O . THR A 1 166 ? -2.071 11.399 14.951 1.00 96.00 166 THR A O 1
ATOM 1250 N N . ALA A 1 167 ? -3.714 10.558 16.228 1.00 94.56 167 ALA A N 1
ATOM 1251 C CA . ALA A 1 167 ? -3.845 11.716 17.116 1.00 94.56 167 ALA A CA 1
ATOM 1252 C C . ALA A 1 167 ? -3.350 11.422 18.539 1.00 94.56 167 ALA A C 1
ATOM 1254 O O . ALA A 1 167 ? -2.804 12.311 19.194 1.00 94.56 167 ALA A O 1
ATOM 1255 N N . ALA A 1 168 ? -3.504 10.182 19.008 1.00 95.62 168 ALA A N 1
ATOM 1256 C CA . ALA A 1 168 ? -3.088 9.751 20.338 1.00 95.62 168 ALA A CA 1
ATOM 1257 C C . ALA A 1 168 ? -2.107 8.562 20.283 1.00 95.62 168 ALA A C 1
ATOM 1259 O O . ALA A 1 168 ? -2.163 7.767 19.347 1.00 95.62 168 ALA A O 1
ATOM 1260 N N . PRO A 1 169 ? -1.241 8.378 21.302 1.00 93.88 169 PRO A N 1
ATOM 1261 C CA . PRO A 1 169 ? -0.330 7.229 21.374 1.00 93.88 169 PRO A CA 1
ATOM 1262 C C . PRO A 1 169 ? -1.019 5.857 21.359 1.00 93.88 169 PRO A C 1
ATOM 1264 O O . PRO A 1 169 ? -0.402 4.863 20.992 1.00 93.88 169 PRO A O 1
ATOM 1267 N N . GLY A 1 170 ? -2.285 5.801 21.785 1.00 94.62 170 GLY A N 1
ATOM 1268 C CA . GLY A 1 170 ? -3.090 4.579 21.777 1.00 94.62 170 GLY A CA 1
ATOM 1269 C C . GLY A 1 170 ? -3.765 4.273 20.439 1.00 94.62 170 GLY A C 1
ATOM 1270 O O . GLY A 1 170 ? -4.277 3.168 20.290 1.00 94.62 170 GLY A O 1
ATOM 1271 N N . ASP A 1 171 ? -3.770 5.212 19.488 1.00 96.88 171 ASP A N 1
ATOM 1272 C CA . ASP A 1 171 ? -4.377 4.988 18.177 1.00 96.88 171 ASP A CA 1
ATOM 1273 C C . ASP A 1 171 ? -3.566 3.952 17.399 1.00 96.88 171 ASP A C 1
ATOM 1275 O O . ASP A 1 171 ? -2.333 4.015 17.338 1.00 96.88 171 ASP A O 1
ATOM 1279 N N . VAL A 1 172 ? -4.265 3.038 16.739 1.00 98.12 172 VAL A N 1
ATOM 1280 C CA . VAL A 1 172 ? -3.676 2.035 15.860 1.00 98.12 172 VAL A CA 1
ATOM 1281 C C . VAL A 1 172 ? -4.077 2.329 14.422 1.00 98.12 172 VAL A C 1
ATOM 1283 O O . VAL A 1 172 ? -5.251 2.451 14.078 1.00 98.12 172 VAL A O 1
ATOM 1286 N N . SER A 1 173 ? -3.085 2.415 13.548 1.00 98.12 173 SER A N 1
ATOM 1287 C CA . SER A 1 173 ? -3.269 2.628 12.119 1.00 98.12 173 SER A CA 1
ATOM 1288 C C . SER A 1 173 ? -2.648 1.492 11.318 1.00 98.12 173 SER A C 1
ATOM 1290 O O . SER A 1 173 ? -1.613 0.948 11.703 1.00 98.12 173 SER A O 1
ATOM 1292 N N . ILE A 1 174 ? -3.265 1.147 10.191 1.00 98.50 174 ILE A N 1
ATOM 1293 C CA . ILE A 1 174 ? -2.662 0.295 9.165 1.00 98.50 174 ILE A CA 1
ATOM 1294 C C . ILE A 1 174 ? -2.552 1.086 7.862 1.00 98.50 174 ILE A C 1
ATOM 1296 O O . ILE A 1 174 ? -3.494 1.770 7.460 1.00 98.50 174 ILE A O 1
ATOM 1300 N N . SER A 1 175 ? -1.398 1.019 7.204 1.00 97.94 175 SER A N 1
ATOM 1301 C CA . SER A 1 175 ? -1.134 1.757 5.969 1.00 97.94 175 SER A CA 1
ATOM 1302 C C . SER A 1 175 ? -0.398 0.908 4.947 1.00 97.94 175 SER A C 1
ATOM 1304 O O . SER A 1 175 ? 0.380 0.024 5.289 1.00 97.94 175 SER A O 1
ATOM 1306 N N . SER A 1 176 ? -0.594 1.226 3.677 1.00 97.00 176 SER A N 1
ATOM 1307 C CA . SER A 1 176 ? 0.158 0.651 2.557 1.00 97.00 176 SER A CA 1
ATOM 1308 C C . SER A 1 176 ? 1.384 1.479 2.160 1.00 97.00 176 SER A C 1
ATOM 1310 O O . SER A 1 176 ? 1.903 1.361 1.050 1.00 97.00 176 SER A O 1
ATOM 1312 N N . GLN A 1 177 ? 1.838 2.369 3.043 1.00 94.69 177 GLN A N 1
ATOM 1313 C CA . GLN A 1 177 ? 3.115 3.059 2.886 1.00 94.69 177 GLN A CA 1
ATOM 1314 C C . GLN A 1 177 ? 4.310 2.139 3.186 1.00 94.69 177 GLN A C 1
ATOM 1316 O O . GLN A 1 177 ? 4.164 1.001 3.617 1.00 94.69 177 GLN A O 1
ATOM 1321 N N . ASN A 1 178 ? 5.525 2.642 2.976 1.00 94.06 178 ASN A N 1
ATOM 1322 C CA . ASN A 1 178 ? 6.764 1.873 3.122 1.00 94.06 178 ASN A CA 1
ATOM 1323 C C . ASN A 1 178 ? 7.466 2.009 4.483 1.00 94.06 178 ASN A C 1
ATOM 1325 O O . ASN A 1 178 ? 8.417 1.275 4.736 1.00 94.06 178 ASN A O 1
ATOM 1329 N N . ARG A 1 179 ? 7.079 2.967 5.336 1.00 94.25 179 ARG A N 1
ATOM 1330 C CA . ARG A 1 179 ? 7.791 3.283 6.592 1.00 94.25 179 ARG A CA 1
ATOM 1331 C C . ARG A 1 179 ? 6.835 3.460 7.760 1.00 94.25 179 ARG A C 1
ATOM 1333 O O . ARG A 1 179 ? 5.844 4.172 7.625 1.00 94.25 179 ARG A O 1
ATOM 1340 N N . ASN A 1 180 ? 7.194 2.916 8.919 1.00 95.56 180 ASN A N 1
ATOM 1341 C CA . ASN A 1 180 ? 6.411 3.000 10.156 1.00 95.56 180 ASN A CA 1
ATOM 1342 C C . ASN A 1 180 ? 7.251 3.242 11.424 1.00 95.56 180 ASN A C 1
ATOM 1344 O O . ASN A 1 180 ? 6.888 2.802 12.515 1.00 95.56 180 ASN A O 1
ATOM 1348 N N . PHE A 1 181 ? 8.363 3.967 11.290 1.00 94.06 181 PHE A N 1
ATOM 1349 C CA . PHE A 1 181 ? 9.139 4.432 12.442 1.00 94.06 181 PHE A CA 1
ATOM 1350 C C . PHE A 1 181 ? 8.269 5.263 13.410 1.00 94.06 181 PHE A C 1
ATOM 1352 O O . PHE A 1 181 ? 7.323 5.919 12.957 1.00 94.06 181 PHE A O 1
ATOM 1359 N N . PRO A 1 182 ? 8.588 5.307 14.717 1.00 93.25 182 PRO A N 1
ATOM 1360 C CA . PRO A 1 182 ? 7.830 6.111 15.676 1.00 93.25 182 PRO A CA 1
ATOM 1361 C C . PRO A 1 182 ? 7.725 7.580 15.237 1.00 93.25 182 PRO A C 1
ATOM 1363 O O . PRO A 1 182 ? 8.715 8.185 14.826 1.00 93.25 182 PRO A O 1
ATOM 1366 N N . GLY A 1 183 ? 6.518 8.152 15.289 1.00 91.75 183 GLY A N 1
ATOM 1367 C CA . GLY A 1 183 ? 6.254 9.530 14.855 1.00 91.75 183 GLY A CA 1
ATOM 1368 C C . GLY A 1 183 ? 6.070 9.719 13.342 1.00 91.75 183 GLY A C 1
ATOM 1369 O O . GLY A 1 183 ? 5.799 10.836 12.900 1.00 91.75 183 GLY A O 1
ATOM 1370 N N . ARG A 1 184 ? 6.204 8.663 12.524 1.00 91.88 184 ARG A N 1
ATOM 1371 C CA . ARG A 1 184 ? 6.140 8.767 11.055 1.00 91.88 184 ARG A CA 1
ATOM 1372 C C . ARG A 1 184 ? 4.779 9.230 10.528 1.00 91.88 184 ARG A C 1
ATOM 1374 O O . ARG A 1 184 ? 4.743 9.955 9.537 1.00 91.88 184 ARG A O 1
ATOM 1381 N N . SER A 1 185 ? 3.698 8.816 11.183 1.00 92.44 185 SER A N 1
ATOM 1382 C CA . SER A 1 185 ? 2.307 9.134 10.822 1.00 92.44 185 SER A CA 1
ATOM 1383 C C . SER A 1 185 ? 1.488 9.439 12.079 1.00 92.44 185 SER A C 1
ATOM 1385 O O . SER A 1 185 ? 0.420 8.871 12.314 1.00 92.44 185 SER A O 1
ATOM 1387 N N . GLY A 1 186 ? 2.037 10.324 12.908 1.00 93.94 186 GLY A N 1
ATOM 1388 C CA . GLY A 1 186 ? 1.487 10.717 14.202 1.00 93.94 186 GLY A CA 1
ATOM 1389 C C . GLY A 1 186 ? 2.080 9.924 15.377 1.00 93.94 186 GLY A C 1
ATOM 1390 O O . GLY A 1 186 ? 3.028 9.155 15.188 1.00 93.94 186 GLY A O 1
ATOM 1391 N N . PRO A 1 187 ? 1.581 10.158 16.604 1.00 95.31 187 PRO A N 1
ATOM 1392 C CA . PRO A 1 187 ? 2.125 9.592 17.837 1.00 95.31 187 PRO A CA 1
ATOM 1393 C C . PRO A 1 187 ? 1.723 8.135 18.104 1.00 95.31 187 PRO A C 1
ATOM 1395 O O . PRO A 1 187 ? 2.263 7.543 19.034 1.00 95.31 187 PRO A O 1
ATOM 1398 N N . GLY A 1 188 ? 0.760 7.589 17.359 1.00 96.38 188 GLY A N 1
ATOM 1399 C CA . GLY A 1 188 ? 0.223 6.247 17.555 1.00 96.38 188 GLY A CA 1
ATOM 1400 C C . GLY A 1 188 ? 1.048 5.139 16.903 1.00 96.38 188 GLY A C 1
ATOM 1401 O O . GLY A 1 188 ? 2.164 5.336 16.413 1.00 96.38 188 GLY A O 1
ATOM 1402 N N . GLN A 1 189 ? 0.453 3.953 16.880 1.00 96.94 189 GLN A N 1
ATOM 1403 C CA . GLN A 1 189 ? 1.047 2.732 16.358 1.00 96.94 189 GLN A CA 1
ATOM 1404 C C . GLN A 1 189 ? 0.698 2.563 14.879 1.00 96.94 189 GLN A C 1
ATOM 1406 O O . GLN A 1 189 ? -0.461 2.692 14.481 1.00 96.94 189 GLN A O 1
ATOM 1411 N N . LEU A 1 190 ? 1.697 2.250 14.054 1.00 97.31 190 LEU A N 1
ATOM 1412 C CA . LEU A 1 190 ? 1.522 2.107 12.612 1.00 97.31 190 LEU A CA 1
ATOM 1413 C C . LEU A 1 190 ? 1.980 0.732 12.123 1.00 97.31 190 LEU A C 1
ATOM 1415 O O . LEU A 1 190 ? 3.164 0.400 12.173 1.00 97.31 190 LEU A O 1
ATOM 1419 N N . TYR A 1 191 ? 1.034 -0.026 11.588 1.00 98.12 191 TYR A N 1
ATOM 1420 C CA . TYR A 1 191 ? 1.264 -1.277 10.882 1.00 98.12 191 TYR A CA 1
ATOM 1421 C C . TYR A 1 191 ? 1.379 -1.019 9.380 1.00 98.12 191 TYR A C 1
ATOM 1423 O O . TYR A 1 191 ? 0.674 -0.163 8.838 1.00 98.12 191 TYR A O 1
ATOM 1431 N N . LEU A 1 192 ? 2.243 -1.767 8.695 1.00 98.25 192 LEU A N 1
ATOM 1432 C CA . LEU A 1 192 ? 2.317 -1.738 7.232 1.00 98.25 192 LEU A CA 1
ATOM 1433 C C . LEU A 1 192 ? 1.689 -2.995 6.652 1.00 98.25 192 LEU A C 1
ATOM 1435 O O . LEU A 1 192 ? 1.962 -4.082 7.146 1.00 98.25 192 LEU A O 1
ATOM 1439 N N . GLY A 1 193 ? 0.893 -2.858 5.597 1.00 97.75 193 GLY A N 1
ATOM 1440 C CA . GLY A 1 193 ? 0.270 -3.985 4.909 1.00 97.75 193 GLY A CA 1
ATOM 1441 C C . GLY A 1 193 ? 0.148 -3.754 3.408 1.00 97.75 193 GLY A C 1
ATOM 1442 O O . GLY A 1 193 ? 0.281 -2.636 2.915 1.00 97.75 193 GLY A O 1
ATOM 1443 N N . SER A 1 194 ? -0.125 -4.825 2.665 1.00 97.81 194 SER A N 1
ATOM 1444 C CA . SER A 1 194 ? -0.429 -4.722 1.234 1.00 97.81 194 SER A CA 1
ATOM 1445 C C . SER A 1 194 ? -1.740 -3.952 0.986 1.00 97.81 194 SER A C 1
ATOM 1447 O O . SER A 1 194 ? -2.561 -3.841 1.904 1.00 97.81 194 SER A O 1
ATOM 1449 N N . PRO A 1 195 ? -2.006 -3.481 -0.250 1.00 98.50 195 PRO A N 1
ATOM 1450 C CA . PRO A 1 195 ? -3.306 -2.917 -0.601 1.00 98.50 195 PRO A CA 1
ATOM 1451 C C . PRO A 1 195 ? -4.496 -3.804 -0.204 1.00 98.50 195 PRO A C 1
ATOM 1453 O O . PRO A 1 195 ? -5.469 -3.327 0.383 1.00 98.50 195 PRO A O 1
ATOM 1456 N N . TYR A 1 196 ? -4.376 -5.114 -0.441 1.00 98.50 196 TYR A N 1
ATOM 1457 C CA . TYR A 1 196 ? -5.386 -6.101 -0.065 1.00 98.50 196 TYR A CA 1
ATOM 1458 C C . TYR A 1 196 ? -5.613 -6.153 1.451 1.00 98.50 196 TYR A C 1
ATOM 1460 O O . TYR A 1 196 ? -6.748 -6.040 1.914 1.00 98.50 196 TYR A O 1
ATOM 1468 N N . THR A 1 197 ? -4.528 -6.267 2.223 1.00 98.38 197 THR A N 1
ATOM 1469 C CA . THR A 1 197 ? -4.553 -6.323 3.693 1.00 98.38 197 THR A CA 1
ATOM 1470 C C . THR A 1 197 ? -5.169 -5.056 4.282 1.00 98.38 197 THR A C 1
ATOM 1472 O O . THR A 1 197 ? -6.025 -5.140 5.157 1.00 98.38 197 THR A O 1
ATOM 1475 N N . VAL A 1 198 ? -4.787 -3.874 3.788 1.00 98.75 198 VAL A N 1
ATOM 1476 C CA . VAL A 1 198 ? -5.300 -2.587 4.287 1.00 98.75 198 VAL A CA 1
ATOM 1477 C C . VAL A 1 198 ? -6.799 -2.445 4.027 1.00 98.75 198 VAL A C 1
ATOM 1479 O O . VAL A 1 198 ? -7.535 -2.097 4.950 1.00 98.75 198 VAL A O 1
ATOM 1482 N N . ALA A 1 199 ? -7.276 -2.747 2.814 1.00 98.75 199 ALA A N 1
ATOM 1483 C CA . ALA A 1 199 ? -8.707 -2.669 2.511 1.00 98.75 199 ALA A CA 1
ATOM 1484 C C . ALA A 1 199 ? -9.532 -3.672 3.326 1.00 98.75 199 ALA A C 1
ATOM 1486 O O . ALA A 1 199 ? -10.579 -3.304 3.861 1.00 98.75 199 ALA A O 1
ATOM 1487 N N . ALA A 1 200 ? -9.067 -4.916 3.463 1.00 98.69 200 ALA A N 1
ATOM 1488 C CA . ALA A 1 200 ? -9.782 -5.911 4.258 1.00 98.69 200 ALA A CA 1
ATOM 1489 C C . ALA A 1 200 ? -9.791 -5.540 5.742 1.00 98.69 200 ALA A C 1
ATOM 1491 O O . ALA A 1 200 ? -10.835 -5.629 6.383 1.00 98.69 200 ALA A O 1
ATOM 1492 N N . SER A 1 201 ? -8.678 -5.016 6.257 1.00 98.75 201 SER A N 1
ATOM 1493 C CA . SER A 1 201 ? -8.590 -4.526 7.634 1.00 98.75 201 SER A CA 1
ATOM 1494 C C . SER A 1 201 ? -9.524 -3.342 7.891 1.00 98.75 201 SER A C 1
ATOM 1496 O O . SER A 1 201 ? -10.161 -3.281 8.942 1.00 98.75 201 SER A O 1
ATOM 1498 N N . ALA A 1 202 ? -9.683 -2.437 6.919 1.00 98.88 202 ALA A N 1
ATOM 1499 C CA . ALA A 1 202 ? -10.622 -1.319 7.015 1.00 98.88 202 ALA A CA 1
ATOM 1500 C C . ALA A 1 202 ? -12.081 -1.784 7.161 1.00 98.88 202 ALA A C 1
ATOM 1502 O O . ALA A 1 202 ? -12.853 -1.198 7.917 1.00 98.88 202 ALA A O 1
ATOM 1503 N N . VAL A 1 203 ? -12.459 -2.851 6.452 1.00 98.81 203 VAL A N 1
ATOM 1504 C CA . VAL A 1 203 ? -13.792 -3.471 6.548 1.00 98.81 203 VAL A CA 1
ATOM 1505 C C . VAL A 1 203 ? -13.933 -4.294 7.829 1.00 98.81 203 VAL A C 1
ATOM 1507 O O . VAL A 1 203 ? -14.995 -4.297 8.447 1.00 98.81 203 VAL A O 1
ATOM 1510 N N . ALA A 1 204 ? -12.872 -4.985 8.247 1.00 98.56 204 ALA A N 1
ATOM 1511 C CA . ALA A 1 204 ? -12.910 -5.869 9.402 1.00 98.56 204 ALA A CA 1
ATOM 1512 C C . ALA A 1 204 ? -12.828 -5.131 10.748 1.00 98.56 204 ALA A C 1
ATOM 1514 O O . ALA A 1 204 ? -13.290 -5.661 11.752 1.00 98.56 204 ALA A O 1
ATOM 1515 N N . GLY A 1 205 ? -12.237 -3.934 10.801 1.00 98.56 205 GLY A N 1
ATOM 1516 C CA . GLY A 1 205 ? -11.979 -3.221 12.059 1.00 98.56 205 GLY A CA 1
ATOM 1517 C C . GLY A 1 205 ? -10.745 -3.713 12.826 1.00 98.56 205 GLY A C 1
ATOM 1518 O O . GLY A 1 205 ? -10.489 -3.259 13.943 1.00 98.56 205 GLY A O 1
ATOM 1519 N N . ALA A 1 206 ? -9.974 -4.631 12.242 1.00 98.50 206 ALA A N 1
ATOM 1520 C CA . ALA A 1 206 ? -8.742 -5.184 12.793 1.00 98.50 206 ALA A CA 1
ATOM 1521 C C . ALA A 1 206 ? -7.792 -5.614 11.666 1.00 98.50 206 ALA A C 1
ATOM 1523 O O . ALA A 1 206 ? -8.234 -5.786 10.532 1.00 98.50 206 ALA A O 1
ATOM 1524 N N . VAL A 1 207 ? -6.504 -5.792 11.971 1.00 98.38 207 VAL A N 1
ATOM 1525 C CA . VAL A 1 207 ? -5.513 -6.300 11.008 1.00 98.38 207 VAL A CA 1
ATOM 1526 C C . VAL A 1 207 ? -5.888 -7.725 10.593 1.00 98.38 207 VAL A C 1
ATOM 1528 O O . VAL A 1 207 ? -5.842 -8.637 11.414 1.00 98.38 207 VAL A O 1
ATOM 1531 N N . VAL A 1 208 ? -6.262 -7.907 9.325 1.00 97.81 208 VAL A N 1
ATOM 1532 C CA . VAL A 1 208 ? -6.638 -9.206 8.744 1.00 97.81 208 VAL A CA 1
ATOM 1533 C C . VAL A 1 208 ? -6.073 -9.365 7.339 1.00 97.81 208 VAL A C 1
ATOM 1535 O O . VAL A 1 208 ? -5.816 -8.386 6.633 1.00 97.81 208 VAL A O 1
ATOM 1538 N N . GLU A 1 209 ? -5.895 -10.612 6.914 1.00 96.12 209 GLU A N 1
ATOM 1539 C CA . GLU A 1 209 ? -5.605 -10.917 5.522 1.00 96.12 209 GLU A CA 1
ATOM 1540 C C . GLU A 1 209 ? -6.887 -10.956 4.694 1.00 96.12 209 GLU A C 1
ATOM 1542 O O . GLU A 1 209 ? -7.998 -11.066 5.214 1.00 96.12 209 GLU A O 1
ATOM 1547 N N . TRP A 1 210 ? -6.720 -10.855 3.380 1.00 97.44 210 TRP A N 1
ATOM 1548 C CA . TRP A 1 210 ? -7.812 -11.023 2.441 1.00 97.44 210 TRP A CA 1
ATOM 1549 C C . TRP A 1 210 ? -7.592 -12.291 1.629 1.00 97.44 210 TRP A C 1
ATOM 1551 O O . TRP A 1 210 ? -6.571 -12.419 0.951 1.00 97.44 210 TRP A O 1
ATOM 1561 N N . VAL A 1 211 ? -8.575 -13.186 1.663 1.00 96.12 211 VAL A N 1
ATOM 1562 C CA . VAL A 1 211 ? -8.608 -14.389 0.832 1.00 96.12 211 VAL A CA 1
ATOM 1563 C C . VAL A 1 211 ? -9.743 -14.229 -0.186 1.00 96.12 211 VAL A C 1
ATOM 1565 O O . VAL A 1 211 ? -10.895 -14.076 0.222 1.00 96.12 211 VAL A O 1
ATOM 1568 N N . PRO A 1 212 ? -9.453 -14.228 -1.503 1.00 96.62 212 PRO A N 1
ATOM 1569 C CA . PRO A 1 212 ? -10.476 -14.030 -2.524 1.00 96.62 212 PRO A CA 1
ATOM 1570 C C . PRO A 1 212 ? -11.630 -15.033 -2.410 1.00 96.62 212 PRO A C 1
ATOM 1572 O O . PRO A 1 212 ? -11.417 -16.242 -2.490 1.00 96.62 212 PRO A O 1
ATOM 1575 N N . GLY A 1 213 ? -12.857 -14.525 -2.310 1.00 95.44 213 GLY A N 1
ATOM 1576 C CA . GLY A 1 213 ? -14.074 -15.332 -2.230 1.00 95.44 213 GLY A CA 1
ATOM 1577 C C . GLY A 1 213 ? -14.435 -15.800 -0.820 1.00 95.44 213 GLY A C 1
ATOM 1578 O O . GLY A 1 213 ? -15.507 -16.386 -0.648 1.00 95.44 213 GLY A O 1
ATOM 1579 N N . GLU A 1 214 ? -13.601 -15.531 0.187 1.00 96.56 214 GLU A N 1
ATOM 1580 C CA . GLU A 1 214 ? -13.928 -15.835 1.577 1.00 96.56 214 GLU A CA 1
ATOM 1581 C C . GLU A 1 214 ? -14.650 -14.664 2.272 1.00 96.56 214 GLU A C 1
ATOM 1583 O O . GLU A 1 214 ? -14.408 -13.490 1.972 1.00 96.56 214 GLU A O 1
ATOM 1588 N N . PRO A 1 215 ? -15.559 -14.945 3.226 1.00 95.56 215 PRO A N 1
ATOM 1589 C CA . PRO A 1 215 ? -16.224 -13.892 3.984 1.00 95.56 215 PRO A CA 1
ATOM 1590 C C . PRO A 1 215 ? -15.245 -13.092 4.849 1.00 95.56 215 PRO A C 1
ATOM 1592 O O . PRO A 1 215 ? -14.548 -13.663 5.691 1.00 95.56 215 PRO A O 1
ATOM 1595 N N . ILE A 1 216 ? -15.275 -11.763 4.730 1.00 97.25 216 ILE A N 1
ATOM 1596 C CA . ILE A 1 216 ? -14.606 -10.877 5.688 1.00 97.25 216 ILE A CA 1
ATOM 1597 C C . ILE A 1 216 ? -15.438 -10.881 6.972 1.00 97.25 216 ILE A C 1
ATOM 1599 O O . ILE A 1 216 ? -16.662 -10.757 6.927 1.00 97.25 216 ILE A O 1
ATOM 1603 N N . ARG A 1 217 ? -14.785 -11.038 8.127 1.00 96.38 217 ARG A N 1
ATOM 1604 C CA . ARG A 1 217 ? -15.447 -11.117 9.438 1.00 96.38 217 ARG A CA 1
ATOM 1605 C C . ARG A 1 217 ? -15.114 -9.880 10.272 1.00 96.38 217 ARG A C 1
ATOM 1607 O O . ARG A 1 217 ? -14.040 -9.845 10.870 1.00 96.38 217 ARG A O 1
ATOM 1614 N N . PRO A 1 218 ? -16.000 -8.870 10.320 1.00 97.81 218 PRO A N 1
ATOM 1615 C CA . PRO A 1 218 ? -15.763 -7.701 11.146 1.00 97.81 218 PRO A CA 1
ATOM 1616 C C . PRO A 1 218 ? -15.770 -8.034 12.636 1.00 97.81 218 PRO A C 1
ATOM 1618 O O . PRO A 1 218 ? -16.560 -8.862 13.096 1.00 97.81 218 PRO A O 1
ATOM 1621 N N . VAL A 1 219 ? -14.906 -7.365 13.397 1.00 97.50 219 VAL A N 1
ATOM 1622 C CA . VAL A 1 219 ? -14.948 -7.414 14.861 1.00 97.50 219 VAL A CA 1
ATOM 1623 C C . VAL A 1 219 ? -16.203 -6.695 15.379 1.00 97.50 219 VAL A C 1
ATOM 1625 O O . VAL A 1 219 ? -16.749 -5.835 14.690 1.00 97.50 219 VAL A O 1
ATOM 1628 N N . PRO A 1 220 ? -16.696 -7.003 16.593 1.00 96.56 220 PRO A N 1
ATOM 1629 C CA . PRO A 1 220 ? -17.816 -6.263 17.175 1.00 96.56 220 PRO A CA 1
ATOM 1630 C C . PRO A 1 220 ? -17.445 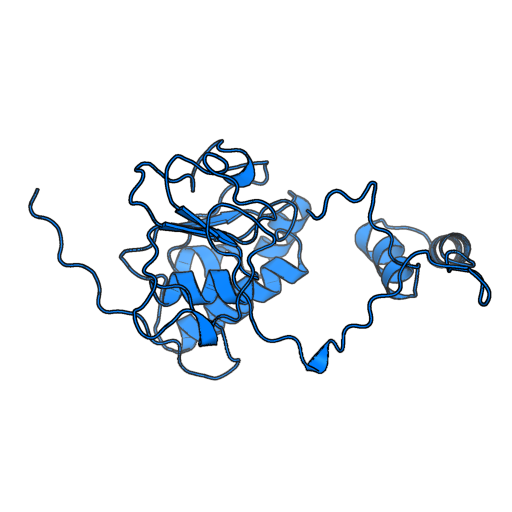-4.792 17.364 1.00 96.56 220 PRO A C 1
ATOM 1632 O O . PRO A 1 220 ? -16.376 -4.533 17.912 1.00 96.56 220 PRO A O 1
ATOM 1635 N N . ALA A 1 221 ? -18.295 -3.843 16.964 1.00 94.19 221 ALA A N 1
ATOM 1636 C CA . ALA A 1 221 ? -18.045 -2.411 17.163 1.00 94.19 221 ALA A CA 1
ATOM 1637 C C . ALA A 1 221 ? -17.819 -2.067 18.646 1.00 94.19 221 ALA A C 1
ATOM 1639 O O . ALA A 1 221 ? -18.394 -2.705 19.533 1.00 94.19 221 ALA A O 1
AT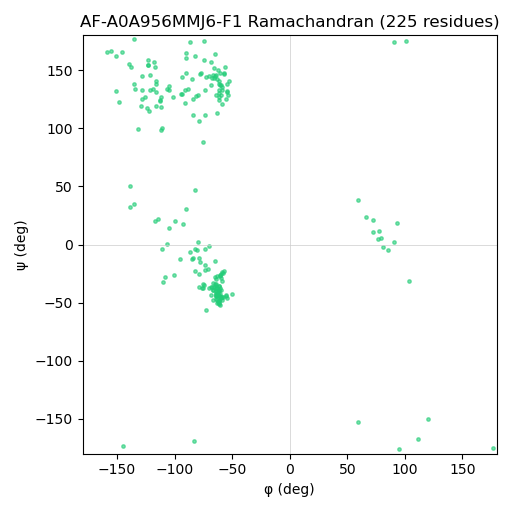OM 1640 N N . ARG A 1 222 ? -16.962 -1.080 18.924 1.00 90.31 222 ARG A N 1
ATOM 1641 C CA . ARG A 1 222 ? -16.750 -0.582 20.286 1.00 90.31 222 ARG A CA 1
ATOM 1642 C C . ARG A 1 222 ? -18.036 0.069 20.789 1.00 90.31 222 ARG A C 1
ATOM 1644 O O . ARG A 1 222 ? -18.763 0.711 20.032 1.00 90.31 222 ARG A O 1
ATOM 1651 N N . GLU A 1 223 ? -18.307 -0.081 22.082 1.00 84.81 223 GLU A N 1
ATOM 1652 C CA . GLU A 1 223 ? -19.389 0.678 22.702 1.00 84.81 223 GLU A CA 1
ATOM 1653 C C . GLU A 1 223 ? -19.089 2.179 22.583 1.00 84.81 223 GLU A C 1
ATOM 1655 O O . GLU A 1 223 ? -17.936 2.590 22.772 1.00 84.81 223 GLU A O 1
ATOM 1660 N N . PRO A 1 224 ? -20.094 3.012 22.267 1.00 72.19 224 PRO A N 1
ATOM 1661 C CA . PRO A 1 224 ? -19.907 4.451 22.256 1.00 72.19 224 PRO A CA 1
ATOM 1662 C C . PRO A 1 224 ? -19.462 4.895 23.650 1.00 72.19 224 PRO A C 1
ATOM 1664 O O . PRO A 1 224 ? -20.164 4.659 24.635 1.00 72.19 224 PRO A O 1
ATOM 1667 N N . GLN A 1 225 ? -18.287 5.525 23.741 1.00 56.84 225 GLN A N 1
ATOM 1668 C CA . GLN A 1 225 ? -17.863 6.131 24.998 1.00 56.84 225 GLN A CA 1
ATOM 1669 C C . GLN A 1 225 ? -18.882 7.216 25.371 1.00 56.84 225 GLN A C 1
ATOM 1671 O O . GLN A 1 225 ? -19.229 8.034 24.512 1.00 56.84 225 GLN A O 1
ATOM 1676 N N . PRO A 1 226 ? -19.401 7.221 26.612 1.00 50.28 226 PRO A N 1
ATOM 1677 C CA . PRO A 1 226 ? -20.255 8.307 27.065 1.00 50.28 226 PRO A CA 1
ATOM 1678 C C . PRO A 1 226 ? -19.480 9.627 26.968 1.00 50.28 226 PRO A C 1
ATOM 1680 O O . PRO A 1 226 ? -18.297 9.676 27.306 1.00 50.28 226 PRO A O 1
ATOM 1683 N N . ALA A 1 227 ? -20.161 10.649 26.445 1.00 50.88 227 ALA A N 1
ATOM 1684 C CA . ALA A 1 227 ? -19.634 11.997 26.241 1.00 50.88 227 ALA A CA 1
ATOM 1685 C C . ALA A 1 227 ? -19.192 12.678 27.545 1.00 50.88 227 ALA A C 1
ATOM 1687 O O . ALA A 1 227 ? -19.805 12.392 28.602 1.00 50.88 227 ALA A O 1
#

Nearest PDB structures (foldseek):
  4kp2-assembly1_B-2  TM=9.118E-01  e=3.734E-17  Methanocaldococcus jannaschii DSM 2661
  1c96-assembly1_A  TM=9.100E-01  e=1.686E-13  Bos taurus
  1nit-assembly1_A  TM=9.260E-01  e=4.115E-13  Bos taurus
  1c97-assembly1_A  TM=9.208E-01  e=4.386E-13  Bos taurus
  4kp1-assembly1_A  TM=8.331E-01  e=2.828E-14  Methanocaldococcus jannaschii DSM 2661

Mean predicted aligned error: 3.85 Å

Sequence (227 aa):
EVGAFTGLVAADERTVEFLVNERGMDADKARALAAGMQSDPDAEYVKVIEIDAASVRPMAALPGDPGNGLYVDELGSEPIRIDIAYAGSCTAGKKEDMDMYARVFREARAQGLRIHPDVRCYIQCGSIEVREYCRRQGYLELFEAMGAEFIEPGCGACINAGPGVTAAPGDVSISSQNRNFPGRSGPGQLYLGSPYTVAASAVAGAVVEWVPGEPIRPVPAREPQPA

Solvent-accessible surface area (backbone atoms only — not comp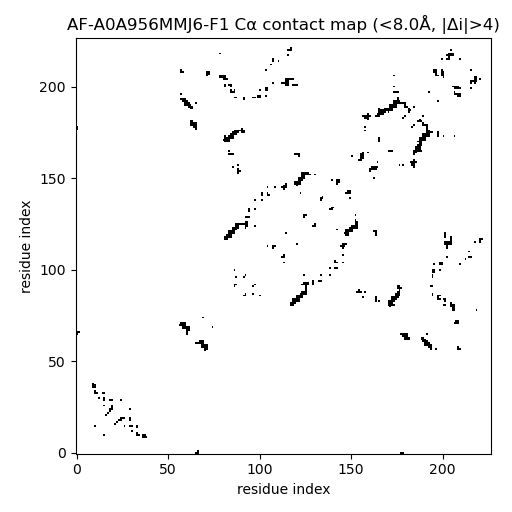arable to full-atom values): 12715 Å² total; per-residue (Å²): 136,85,80,66,95,76,87,86,77,67,51,51,70,68,56,31,50,43,37,29,75,77,66,70,40,56,66,68,59,33,45,62,64,39,58,81,46,56,81,62,97,82,66,85,66,100,73,86,86,89,76,66,72,90,75,65,68,65,46,33,17,45,59,54,38,62,84,58,58,39,46,48,92,67,71,64,92,67,78,53,58,35,41,30,20,36,42,16,33,87,76,34,10,48,63,67,37,49,50,38,32,47,52,47,51,53,51,40,44,75,73,74,47,45,47,19,92,68,29,53,32,35,37,28,32,50,34,69,69,36,43,54,48,33,55,75,73,48,40,56,63,50,38,48,74,33,62,34,47,80,44,79,58,62,70,37,20,75,70,49,44,64,77,74,37,38,86,40,66,84,35,28,33,34,23,21,47,81,73,27,42,81,56,35,38,24,63,22,40,32,31,31,28,48,48,46,27,29,44,35,14,27,35,18,31,21,74,40,67,66,58,94,94,58,84,83,73,56,60,82,74,76,78,82,75,83,130

Secondary structure (DSSP, 8-state):
--S-S-------HHHHHHHHHTT---HHHHHHHHTT-S--TT---S------GGG---EEEPTT-TT-EEEGGGS-SS--B-SEEEEESSSS-SHHHHHHHHHHHHHHHHTT--S-TT-EEEEE-SSHHHHHHHHHTTHHHHHHHHTPEEE-SSSGGGGT-STT---STT-EEEESSS---TBBTBSSEEEEE-HHHHHHHHHHTB-----TTSPP-PPPPPPPPP-

pLDDT: mean 95.23, std 6.01, range [50.28, 98.88]

Radius of gyration: 19.29 Å; Cα contacts (8 Å, |Δi|>4): 435; chains: 1; bounding box: 53×35×58 Å